Protein AF-Q87UR2-F1 (afdb_monomer)

Nearest PDB structures (foldseek):
  6ye4-assembly1_C  TM=2.919E-01  e=2.263E+00  Serratia marcescens
  5sv0-assembly2_J  TM=3.700E-01  e=4.037E+00  Escherichia coli DH1
  6ch2-assembly2_E  TM=2.443E-01  e=2.147E+00  Salmonella enterica subsp. enterica serovar Typhimurium str. LT2
  9crw-assembly1_H  TM=2.464E-01  e=8.429E+00  Candida albicans
  8odt-assembly1_E  TM=2.162E-01  e=6.480E+00  Escherichia coli K-12

Secondary structure (DSSP, 8-state):
-HHHHHHHHHS-HHHHHHHHHHH---TT--HHHHHHHHHHHHHHHHHHHHTT--HHHHHHHHHHT-SPPPPHHHHHHHHHHHHHTTTT----SHHHHHHHHHHHHHHHHHHHHHHHHHHHHHHHHHHHHHHHHHHHHHHHHHHHHHHHHHHHHHHHHHHHHHTTS--------------------------

pLDDT: mean 80.98, std 19.26, range [33.75, 97.0]

Mean predicted aligned error: 13.39 Å

Sequence (191 aa):
MEELRHHLQQLPDFLQAELAAQVGDWGGSEYIDITDRHIHALNQLITNKRAPLRQDHIDNIPIELDATPWTKSDIEMNARLNSLNLTGIIPIDFFSMTVYAQFHMESIRFLNELKTQLESLHARIKEQHRQHVERLAQEAANRQAQEAAQRQAEEEARASRGGRGGSPTRGRTGCAAGSHRGSVPACTASG

Solvent-accessible surface area (backbone atoms only — not comparable to full-atom values): 11548 Å² total; per-residue (Å²): 110,68,65,62,52,53,56,52,65,71,44,40,68,70,57,43,52,54,47,47,66,62,50,54,87,64,87,91,58,54,74,64,58,52,44,51,44,48,49,53,32,46,55,51,49,44,49,60,51,47,67,81,57,51,68,73,32,56,73,38,28,58,76,79,71,53,76,75,82,72,51,64,66,55,52,44,52,49,51,50,52,58,61,70,55,73,71,84,72,66,64,85,48,72,67,51,40,20,53,52,33,49,56,35,53,51,50,41,49,55,49,50,54,46,42,54,54,47,53,54,51,40,54,53,49,52,51,53,50,52,56,48,53,51,50,53,51,51,53,51,51,51,49,53,51,50,54,51,52,50,53,52,53,50,51,53,52,51,52,60,62,66,69,77,78,82,82,86,82,92,83,90,85,81,90,78,92,81,90,79,89,81,85,88,82,90,85,90,81,89,134

Foldseek 3Di:
DVLLVVLLVQAQPVLSVQLCVQLDDDPPPDPLVSLVSSLVSLVVVLVVLCVVDDVVLVVCCCVQPNPDQDHSVRLNVVVVVVVVVPDPPDPDDSNSSSVSNSSSVNNSVSSVVSSVVSVVVSVVVVVVVVVVVVVVVVVVVVVVVVVVVVVVVVVVVVVVVVPPPDDDDDDDDDDDDDDDDDDDDDDDDDD

Organism: Pseudomonas syringae pv. tomato (strain ATCC BAA-871 / DC3000) (NCBI:txid223283)

Structure (mmCIF, N/CA/C/O backbone):
data_AF-Q87UR2-F1
#
_entry.id   AF-Q87UR2-F1
#
loop_
_atom_site.group_PDB
_atom_site.id
_atom_site.type_symbol
_atom_site.label_atom_id
_atom_site.label_alt_id
_atom_site.label_comp_id
_atom_site.label_asym_id
_atom_site.label_entity_id
_atom_site.label_seq_id
_atom_site.pdbx_PDB_ins_code
_atom_site.Cartn_x
_atom_site.Cartn_y
_atom_site.Cartn_z
_atom_site.occupancy
_atom_site.B_iso_or_equiv
_atom_site.auth_seq_id
_atom_site.auth_comp_id
_atom_site.auth_asym_id
_atom_site.auth_atom_id
_atom_site.pdbx_PDB_model_num
ATOM 1 N N . MET A 1 1 ? -2.787 8.632 13.211 1.00 79.62 1 MET A N 1
ATOM 2 C CA . MET A 1 1 ? -2.624 9.320 11.910 1.00 79.62 1 MET A CA 1
ATOM 3 C C . MET A 1 1 ? -1.180 9.722 11.634 1.00 79.62 1 MET A C 1
ATOM 5 O O . MET A 1 1 ? -0.750 9.575 10.499 1.00 79.62 1 MET A O 1
ATOM 9 N N . GLU A 1 2 ? -0.419 10.207 12.622 1.00 85.50 2 GLU A N 1
ATOM 10 C CA . GLU A 1 2 ? 0.998 10.582 12.433 1.00 85.50 2 GLU A CA 1
ATOM 11 C C . GLU A 1 2 ? 1.884 9.411 11.993 1.00 85.50 2 GLU A C 1
ATOM 13 O O . GLU A 1 2 ? 2.696 9.573 11.095 1.00 85.50 2 GLU A O 1
ATOM 18 N N . GLU A 1 3 ? 1.674 8.217 12.545 1.00 88.81 3 GLU A N 1
ATOM 19 C CA . GLU A 1 3 ? 2.435 7.016 12.175 1.00 88.81 3 GLU A CA 1
ATOM 20 C C . GLU A 1 3 ? 2.174 6.564 10.732 1.00 88.81 3 GLU A C 1
ATOM 22 O O . GLU A 1 3 ? 3.116 6.284 10.001 1.00 88.81 3 GLU A O 1
ATOM 27 N N . LEU A 1 4 ? 0.915 6.600 10.270 1.00 89.19 4 LEU A N 1
ATOM 28 C CA . LEU A 1 4 ? 0.595 6.397 8.852 1.00 89.19 4 LEU A CA 1
ATOM 29 C C . LEU A 1 4 ? 1.352 7.406 7.975 1.00 89.19 4 LEU A C 1
ATOM 31 O O . LEU A 1 4 ? 1.983 7.017 6.998 1.00 89.19 4 LEU A O 1
ATOM 35 N N . ARG A 1 5 ? 1.335 8.696 8.339 1.00 89.00 5 ARG A N 1
ATOM 36 C CA . ARG A 1 5 ? 2.078 9.735 7.605 1.00 89.00 5 ARG A CA 1
ATOM 37 C C . ARG A 1 5 ? 3.584 9.486 7.619 1.00 89.00 5 ARG A C 1
ATOM 39 O O . ARG A 1 5 ? 4.226 9.686 6.595 1.00 89.00 5 ARG A O 1
ATOM 46 N N . HIS A 1 6 ? 4.131 9.039 8.744 1.00 93.12 6 HIS A N 1
ATOM 47 C CA . HIS A 1 6 ? 5.542 8.703 8.868 1.00 93.12 6 HIS A CA 1
ATOM 48 C C . HIS A 1 6 ? 5.934 7.578 7.904 1.00 93.12 6 HIS A C 1
ATOM 50 O O . HIS A 1 6 ? 6.893 7.731 7.155 1.00 93.12 6 HIS A O 1
ATOM 56 N N . HIS A 1 7 ? 5.156 6.493 7.857 1.00 92.50 7 HIS A N 1
ATOM 57 C CA . HIS A 1 7 ? 5.389 5.397 6.915 1.00 92.50 7 HIS A CA 1
ATOM 58 C C . HIS A 1 7 ? 5.262 5.855 5.456 1.00 92.50 7 HIS A C 1
ATOM 60 O O . HIS A 1 7 ? 6.108 5.525 4.629 1.00 92.50 7 HIS A O 1
ATOM 66 N N . LEU A 1 8 ? 4.269 6.693 5.137 1.00 91.44 8 LEU A N 1
ATOM 67 C CA . LEU A 1 8 ? 4.111 7.252 3.790 1.00 91.44 8 LEU A CA 1
ATOM 68 C C . LEU A 1 8 ? 5.310 8.112 3.358 1.00 91.44 8 LEU A C 1
ATOM 70 O O . LEU A 1 8 ? 5.718 8.037 2.204 1.00 91.44 8 LEU A O 1
ATOM 74 N N . GLN A 1 9 ? 5.923 8.870 4.270 1.00 92.38 9 GLN A N 1
ATOM 75 C CA . GLN A 1 9 ? 7.112 9.685 3.976 1.00 92.38 9 GLN A CA 1
ATOM 76 C C . GLN A 1 9 ? 8.365 8.852 3.655 1.00 92.38 9 GLN A C 1
ATOM 78 O O . GLN A 1 9 ? 9.310 9.370 3.049 1.00 92.38 9 GLN A O 1
ATOM 83 N N . GLN A 1 10 ? 8.393 7.568 4.033 1.00 91.69 10 GLN A N 1
ATOM 84 C CA . GLN A 1 10 ? 9.496 6.666 3.688 1.00 91.69 10 GLN A CA 1
ATOM 85 C C . GLN A 1 10 ? 9.489 6.280 2.205 1.00 91.69 10 GLN A C 1
ATOM 87 O O . GLN A 1 10 ? 10.542 5.949 1.661 1.00 91.69 10 GLN A O 1
ATOM 92 N N . LEU A 1 11 ? 8.344 6.385 1.521 1.00 94.62 11 LEU A N 1
ATOM 93 C CA . LEU A 1 11 ? 8.280 6.141 0.084 1.00 94.62 11 LEU A CA 1
ATOM 94 C C . LEU A 1 11 ? 8.989 7.246 -0.720 1.00 94.62 11 LEU A C 1
ATOM 96 O O . LEU A 1 11 ? 8.974 8.413 -0.319 1.00 94.62 11 LEU A O 1
ATOM 100 N N . PRO A 1 12 ? 9.551 6.907 -1.891 1.00 95.12 12 PRO A N 1
ATOM 101 C CA . PRO A 1 12 ? 9.866 7.861 -2.953 1.00 95.12 12 PRO A CA 1
ATOM 102 C C . PRO A 1 12 ? 8.680 8.766 -3.307 1.00 95.12 12 PRO A C 1
ATOM 104 O O . PRO A 1 12 ? 7.547 8.287 -3.397 1.00 95.12 12 PRO A O 1
ATOM 107 N N . ASP A 1 13 ? 8.934 10.048 -3.574 1.00 94.31 13 ASP A N 1
ATOM 108 C CA . ASP A 1 13 ? 7.871 11.042 -3.819 1.00 94.31 13 ASP A CA 1
ATOM 109 C C . ASP A 1 13 ? 6.931 10.662 -4.978 1.00 94.31 13 ASP A C 1
ATOM 111 O O . ASP A 1 13 ? 5.718 10.857 -4.900 1.00 94.31 13 ASP A O 1
ATOM 115 N N . PHE A 1 14 ? 7.463 10.058 -6.047 1.00 93.81 14 PHE A N 1
ATOM 116 C CA . PHE A 1 14 ? 6.641 9.624 -7.180 1.00 93.81 14 PHE A CA 1
ATOM 117 C C . PHE A 1 14 ? 5.688 8.476 -6.804 1.00 93.81 14 PHE A C 1
ATOM 119 O O . PHE A 1 14 ? 4.540 8.470 -7.241 1.00 93.81 14 PHE A O 1
ATOM 126 N N . LEU A 1 15 ? 6.122 7.540 -5.948 1.00 95.25 15 LEU A N 1
ATOM 127 C CA . LEU A 1 15 ? 5.265 6.460 -5.448 1.00 95.25 15 LEU A CA 1
ATOM 128 C C . LEU A 1 15 ? 4.234 6.986 -4.455 1.00 95.25 15 LEU A C 1
ATOM 130 O O . LEU A 1 15 ? 3.108 6.496 -4.446 1.00 95.25 15 LEU A O 1
ATOM 134 N N . GLN A 1 16 ? 4.584 7.998 -3.655 1.00 94.62 16 GLN A N 1
ATOM 135 C CA . GLN A 1 16 ? 3.603 8.689 -2.818 1.00 94.62 16 GLN A CA 1
ATOM 136 C C . GLN A 1 16 ? 2.503 9.325 -3.675 1.00 94.62 16 GLN A C 1
ATOM 138 O O . GLN A 1 16 ? 1.326 9.188 -3.351 1.00 94.62 16 GLN A O 1
ATOM 143 N N . ALA A 1 17 ? 2.869 9.977 -4.783 1.00 93.44 17 ALA A N 1
ATOM 144 C CA . ALA A 1 17 ? 1.909 10.585 -5.700 1.00 93.44 17 ALA A CA 1
ATOM 145 C C . ALA A 1 17 ? 1.011 9.541 -6.388 1.00 93.44 17 ALA A C 1
ATOM 147 O O . ALA A 1 17 ? -0.207 9.717 -6.430 1.00 93.44 17 ALA A O 1
ATOM 148 N N . GLU A 1 18 ? 1.584 8.436 -6.876 1.00 94.19 18 GLU A N 1
ATOM 149 C CA . GLU A 1 18 ? 0.817 7.328 -7.467 1.00 94.19 18 GLU A CA 1
ATOM 150 C C . GLU A 1 18 ? -0.135 6.685 -6.450 1.00 94.19 18 GLU A C 1
ATOM 152 O O . GLU A 1 18 ? -1.308 6.457 -6.749 1.00 94.19 18 GLU A O 1
ATOM 157 N N . LEU A 1 19 ? 0.341 6.445 -5.225 1.00 94.62 19 LEU A N 1
ATOM 158 C CA . LEU A 1 19 ? -0.477 5.892 -4.152 1.00 94.62 19 LEU A CA 1
ATOM 159 C C . LEU A 1 19 ? -1.611 6.847 -3.766 1.00 94.62 19 LEU A C 1
ATOM 161 O O . LEU A 1 19 ? -2.753 6.412 -3.637 1.00 94.62 19 LEU A O 1
ATOM 165 N N . ALA A 1 20 ? -1.327 8.143 -3.623 1.00 92.50 20 ALA A N 1
ATOM 166 C CA . ALA A 1 20 ? -2.340 9.150 -3.314 1.00 92.50 20 ALA A CA 1
ATOM 167 C C . ALA A 1 20 ? -3.418 9.228 -4.406 1.00 92.50 20 ALA A C 1
ATOM 169 O O . ALA A 1 20 ? -4.606 9.303 -4.090 1.00 92.50 20 ALA A O 1
ATOM 170 N N . ALA A 1 21 ? -3.024 9.140 -5.681 1.00 92.75 21 ALA A N 1
ATOM 171 C CA . ALA A 1 21 ? -3.960 9.091 -6.802 1.00 92.75 21 ALA A CA 1
ATOM 172 C C . ALA A 1 21 ? -4.867 7.848 -6.751 1.00 92.75 21 ALA A C 1
ATOM 174 O O . ALA A 1 21 ? -6.038 7.927 -7.121 1.00 92.75 21 ALA A O 1
ATOM 175 N N . GLN A 1 22 ? -4.347 6.718 -6.267 1.00 92.12 22 GLN A N 1
ATOM 176 C CA . GLN A 1 22 ? -5.090 5.462 -6.182 1.00 92.12 22 GLN A CA 1
ATOM 177 C C . GLN A 1 22 ? -5.994 5.366 -4.943 1.00 92.12 22 GLN A C 1
ATOM 179 O O . GLN A 1 22 ? -7.076 4.785 -5.015 1.00 92.12 22 GLN A O 1
ATOM 184 N N . VAL A 1 23 ? -5.579 5.942 -3.813 1.00 92.06 23 VAL A N 1
ATOM 185 C CA . VAL A 1 23 ? -6.389 6.009 -2.584 1.00 92.06 23 VAL A CA 1
ATOM 186 C C . VAL A 1 23 ? -7.544 7.007 -2.733 1.00 92.06 23 VAL A C 1
ATOM 188 O O . VAL A 1 23 ? -8.645 6.747 -2.238 1.00 92.06 23 VAL A O 1
ATOM 191 N N . GLY A 1 24 ? -7.309 8.125 -3.427 1.00 88.19 24 GLY A N 1
ATOM 192 C CA . GLY A 1 24 ? -8.275 9.212 -3.577 1.00 88.19 24 GLY A CA 1
ATOM 193 C C . GLY A 1 24 ? -8.475 10.014 -2.288 1.00 88.19 24 GLY A C 1
ATOM 194 O O . GLY A 1 24 ? -7.628 10.002 -1.396 1.00 88.19 24 GLY A O 1
ATOM 195 N N . ASP A 1 25 ? -9.600 10.730 -2.188 1.00 86.25 25 ASP A N 1
ATOM 196 C CA . ASP A 1 25 ? -9.953 11.476 -0.976 1.00 86.25 25 ASP A CA 1
ATOM 197 C C . ASP A 1 25 ? -10.460 10.542 0.136 1.00 86.25 25 ASP A C 1
ATOM 199 O O . ASP A 1 25 ? -11.242 9.613 -0.092 1.00 86.25 25 ASP A O 1
ATOM 203 N N . TRP A 1 26 ? -9.992 10.804 1.350 1.00 82.00 26 TRP A N 1
ATOM 204 C CA . TRP A 1 26 ? -10.219 10.031 2.572 1.00 82.00 26 TRP A CA 1
ATOM 205 C C . TRP A 1 26 ? -10.625 10.932 3.748 1.00 82.00 26 TRP A C 1
ATOM 207 O O . TRP A 1 26 ? -10.656 10.487 4.900 1.00 82.00 26 TRP A O 1
ATOM 217 N N . GLY A 1 27 ? -10.963 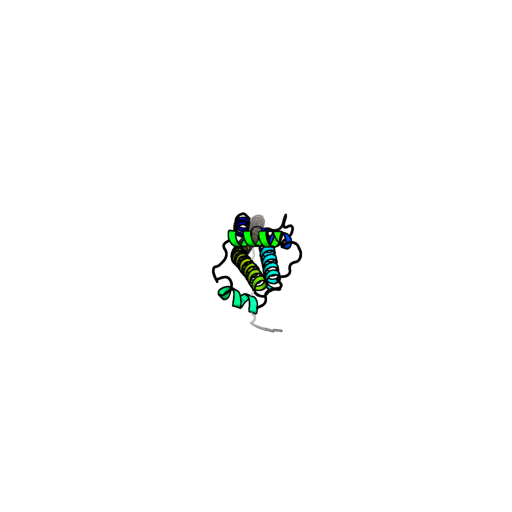12.198 3.471 1.00 77.50 27 GLY A N 1
ATOM 218 C CA . GLY A 1 27 ? -11.518 13.120 4.454 1.00 77.50 27 GLY A CA 1
ATOM 219 C C . GLY A 1 27 ? -12.762 12.546 5.138 1.00 77.50 27 GLY A C 1
ATOM 220 O O . GLY A 1 27 ? -13.706 12.111 4.486 1.00 7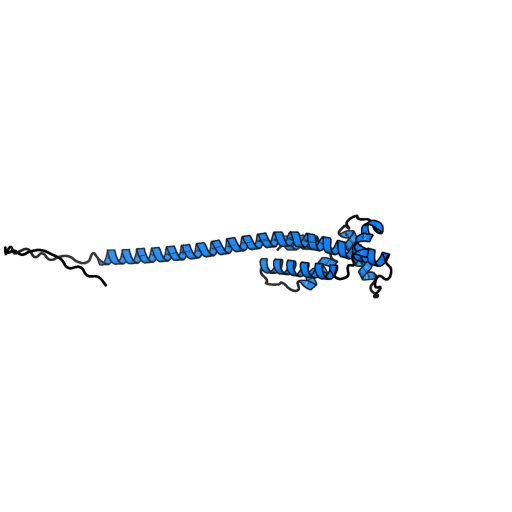7.50 27 GLY A O 1
ATOM 221 N N . GLY A 1 28 ? -12.754 12.530 6.473 1.00 79.56 28 GLY A N 1
ATOM 222 C CA . GLY A 1 28 ? -13.888 12.076 7.287 1.00 79.56 28 GLY A CA 1
ATOM 223 C C . GLY A 1 28 ? -14.021 10.560 7.470 1.00 79.56 28 GLY A C 1
ATOM 224 O O . GLY A 1 28 ? -14.954 10.132 8.141 1.00 79.56 28 GLY A O 1
ATOM 225 N N . SER A 1 29 ? -13.110 9.751 6.920 1.00 87.69 29 SER A N 1
ATOM 226 C CA . SER A 1 29 ? -13.090 8.298 7.158 1.00 87.69 29 SER A CA 1
ATOM 227 C C . SER A 1 29 ? -12.460 7.947 8.510 1.00 87.69 29 SER A C 1
ATOM 229 O O . SER A 1 29 ? -11.607 8.681 9.022 1.00 87.69 29 SER A O 1
ATOM 231 N N . GLU A 1 30 ? -12.846 6.809 9.090 1.00 88.56 30 GLU A N 1
ATOM 232 C CA . GLU A 1 30 ? -12.206 6.306 10.305 1.00 88.56 30 GLU A CA 1
ATOM 233 C C . GLU A 1 30 ? -10.791 5.793 10.022 1.00 88.56 30 GLU A C 1
ATOM 235 O O . GLU A 1 30 ? -10.462 5.351 8.923 1.00 88.56 30 GLU A O 1
ATOM 240 N N . TYR A 1 31 ? -9.922 5.814 11.036 1.00 87.62 31 TYR A N 1
ATOM 241 C CA . TYR A 1 31 ? -8.516 5.440 10.855 1.00 87.62 31 TYR A CA 1
ATOM 242 C C . TYR A 1 31 ? -8.327 3.986 10.385 1.00 87.62 31 TYR A C 1
ATOM 244 O O . TYR A 1 31 ? -7.380 3.681 9.654 1.00 87.62 31 TYR A O 1
ATOM 252 N N . ILE A 1 32 ? -9.239 3.093 10.774 1.00 89.44 32 ILE A N 1
ATOM 253 C CA . ILE A 1 32 ? -9.232 1.696 10.337 1.00 89.44 32 ILE A CA 1
ATOM 254 C C . ILE A 1 32 ? -9.546 1.571 8.839 1.00 89.44 32 ILE A C 1
ATOM 256 O O . ILE A 1 32 ? -8.790 0.919 8.123 1.00 89.44 32 ILE A O 1
ATOM 260 N N . ASP A 1 33 ? -10.563 2.283 8.352 1.00 90.94 33 ASP A N 1
ATOM 261 C CA . ASP A 1 33 ? -10.966 2.279 6.940 1.00 90.94 33 ASP A CA 1
ATOM 262 C C . ASP A 1 33 ? -9.903 2.930 6.060 1.00 90.94 33 ASP A C 1
ATOM 264 O O . ASP A 1 33 ? -9.581 2.458 4.971 1.00 90.94 33 ASP A O 1
ATOM 268 N N . ILE A 1 34 ? -9.299 4.005 6.564 1.00 91.44 34 ILE A N 1
ATOM 269 C CA . ILE A 1 34 ? -8.190 4.687 5.906 1.00 91.44 34 ILE A CA 1
ATOM 270 C C . ILE A 1 34 ? -7.036 3.716 5.663 1.00 91.44 34 ILE A C 1
ATOM 272 O O . ILE A 1 34 ? -6.510 3.653 4.551 1.00 91.44 34 ILE A O 1
ATOM 276 N N . THR A 1 35 ? -6.609 2.992 6.700 1.00 91.88 35 THR A N 1
ATOM 277 C CA . THR A 1 35 ? -5.463 2.079 6.595 1.00 91.88 35 THR A CA 1
ATOM 278 C C . THR A 1 35 ? -5.767 0.890 5.687 1.00 91.88 35 THR A C 1
ATOM 280 O O . THR A 1 35 ? -4.920 0.544 4.865 1.00 91.88 35 THR A O 1
ATOM 283 N N . ASP A 1 36 ? -6.984 0.343 5.741 1.00 92.88 36 ASP A N 1
ATOM 284 C CA . ASP A 1 36 ? -7.437 -0.713 4.826 1.00 92.88 36 ASP A CA 1
ATOM 285 C C . ASP A 1 36 ? -7.407 -0.253 3.359 1.00 92.88 36 ASP A C 1
ATOM 287 O O . ASP A 1 36 ? -6.841 -0.917 2.485 1.00 92.88 36 ASP A O 1
ATOM 291 N N . ARG A 1 37 ? -7.902 0.960 3.088 1.00 93.56 37 ARG A N 1
ATOM 292 C CA . ARG A 1 37 ? -7.904 1.543 1.741 1.00 93.56 37 ARG A CA 1
ATOM 293 C C . ARG A 1 37 ? -6.495 1.735 1.183 1.00 93.56 37 ARG A C 1
ATOM 295 O O . ARG A 1 37 ? -6.266 1.460 0.005 1.00 93.56 37 ARG A O 1
ATOM 302 N N . HIS A 1 38 ? -5.547 2.166 2.018 1.00 94.31 38 HIS A N 1
ATOM 303 C CA . HIS A 1 38 ? -4.139 2.276 1.621 1.00 94.31 38 HIS A CA 1
ATOM 304 C C . HIS A 1 38 ? -3.530 0.903 1.310 1.00 94.31 38 HIS A C 1
ATOM 306 O O . HIS A 1 38 ? -2.834 0.770 0.305 1.00 94.31 38 HIS A O 1
ATOM 312 N N . ILE A 1 39 ? -3.822 -0.130 2.107 1.00 95.19 39 ILE A N 1
ATOM 313 C CA . ILE A 1 39 ? -3.361 -1.504 1.840 1.00 95.19 39 ILE A CA 1
ATOM 314 C C . ILE A 1 39 ? -3.926 -2.011 0.507 1.00 95.19 39 ILE A C 1
ATOM 316 O O . ILE A 1 39 ? -3.193 -2.570 -0.313 1.00 95.19 39 ILE A O 1
ATOM 320 N N . HIS A 1 40 ? -5.213 -1.782 0.245 1.00 95.50 40 HIS A N 1
ATOM 321 C CA . HIS A 1 40 ? -5.835 -2.160 -1.021 1.00 95.50 40 HIS A CA 1
ATOM 322 C C . HIS A 1 40 ? -5.205 -1.426 -2.216 1.00 95.50 40 HIS A C 1
ATOM 324 O O . HIS A 1 40 ? -4.852 -2.058 -3.215 1.00 95.50 40 HIS A O 1
ATOM 330 N N . ALA A 1 41 ? -4.999 -0.110 -2.103 1.00 95.94 41 ALA A N 1
ATOM 331 C CA . ALA A 1 41 ? -4.341 0.690 -3.134 1.00 95.94 41 ALA A CA 1
ATOM 332 C C . ALA A 1 41 ? -2.903 0.215 -3.406 1.00 95.94 41 ALA A C 1
ATOM 334 O O . ALA A 1 41 ? -2.513 0.085 -4.566 1.00 95.94 41 ALA A O 1
ATOM 335 N N . LEU A 1 42 ? -2.143 -0.135 -2.362 1.00 96.69 42 LEU A N 1
ATOM 336 C CA . LEU A 1 42 ? -0.802 -0.710 -2.500 1.00 96.69 42 LEU A CA 1
ATOM 337 C C . LEU A 1 42 ? -0.815 -2.030 -3.269 1.00 96.69 42 LEU A C 1
ATOM 339 O O . LEU A 1 42 ? -0.007 -2.212 -4.177 1.00 96.69 42 LEU A O 1
ATOM 343 N N . ASN A 1 43 ? -1.742 -2.937 -2.954 1.00 96.50 43 ASN A N 1
ATOM 344 C CA . ASN A 1 43 ? -1.864 -4.212 -3.667 1.00 96.50 43 ASN A CA 1
ATOM 345 C C . ASN A 1 43 ? -2.146 -4.010 -5.163 1.00 96.50 43 ASN A C 1
ATOM 347 O O . ASN A 1 43 ? -1.549 -4.685 -6.009 1.00 96.50 43 ASN A O 1
ATOM 351 N N . GLN A 1 44 ? -3.024 -3.064 -5.499 1.00 95.69 44 GLN A N 1
ATOM 352 C CA . GLN A 1 44 ? -3.297 -2.725 -6.893 1.00 95.69 44 GLN A CA 1
ATOM 353 C C . GLN A 1 44 ? -2.075 -2.106 -7.576 1.00 95.69 44 GLN A C 1
ATOM 355 O O . GLN A 1 44 ? -1.729 -2.514 -8.683 1.00 95.69 44 GLN A O 1
ATOM 360 N N . LEU A 1 45 ? -1.385 -1.174 -6.915 1.00 95.75 45 LEU A N 1
ATOM 361 C CA . LEU A 1 45 ? -0.209 -0.521 -7.481 1.00 95.75 45 LEU A CA 1
ATOM 362 C C . LEU A 1 45 ? 0.930 -1.519 -7.729 1.00 95.75 45 LEU A C 1
ATOM 364 O O . LEU A 1 45 ? 1.508 -1.526 -8.812 1.00 95.75 45 LEU A O 1
ATOM 368 N N . ILE A 1 46 ? 1.191 -2.427 -6.784 1.00 96.38 46 ILE A N 1
ATOM 369 C CA . ILE A 1 46 ? 2.153 -3.530 -6.951 1.00 96.38 46 ILE A CA 1
ATOM 370 C C . ILE A 1 46 ? 1.775 -4.394 -8.158 1.00 96.38 46 ILE A C 1
ATOM 372 O O . ILE A 1 46 ? 2.636 -4.729 -8.971 1.00 96.38 46 ILE A O 1
ATOM 376 N N . THR A 1 47 ? 0.491 -4.729 -8.304 1.00 96.00 47 THR A N 1
ATOM 377 C CA . THR A 1 47 ? -0.001 -5.515 -9.445 1.00 96.00 47 THR A CA 1
ATOM 378 C C . THR A 1 47 ? 0.231 -4.779 -10.765 1.00 96.00 47 THR A C 1
ATOM 380 O O . THR A 1 47 ? 0.752 -5.366 -11.712 1.00 96.00 47 THR A O 1
ATOM 383 N N . ASN A 1 48 ? -0.065 -3.479 -10.811 1.00 94.00 48 ASN A N 1
ATOM 384 C CA . ASN A 1 48 ? 0.135 -2.638 -11.990 1.00 94.00 48 ASN A CA 1
ATOM 385 C C . ASN A 1 48 ? 1.619 -2.511 -12.370 1.00 94.00 48 ASN A C 1
ATOM 387 O O . ASN A 1 48 ? 1.956 -2.612 -13.547 1.00 94.00 48 ASN A O 1
ATOM 391 N N . LYS A 1 49 ? 2.514 -2.340 -11.388 1.00 93.25 49 LYS A N 1
ATOM 392 C CA . LYS A 1 49 ? 3.972 -2.300 -11.608 1.00 93.25 49 LYS A CA 1
ATOM 393 C C . LYS A 1 49 ? 4.531 -3.650 -12.050 1.00 93.25 49 LYS A C 1
ATOM 395 O O . LYS A 1 49 ? 5.501 -3.702 -12.797 1.00 93.25 49 LYS A O 1
ATOM 400 N N . ARG A 1 50 ? 3.914 -4.753 -11.619 1.00 93.31 50 ARG A N 1
ATOM 401 C CA . ARG A 1 50 ? 4.328 -6.108 -12.001 1.00 93.31 50 ARG A CA 1
ATOM 402 C C . ARG A 1 50 ? 3.830 -6.521 -13.384 1.00 93.31 50 ARG A C 1
ATOM 404 O O . ARG A 1 50 ? 4.493 -7.317 -14.035 1.00 93.31 50 ARG A O 1
ATOM 411 N N . ALA A 1 51 ? 2.701 -5.985 -13.844 1.00 92.44 51 ALA A N 1
ATOM 412 C CA . ALA A 1 51 ? 2.087 -6.345 -15.122 1.00 92.44 51 ALA A CA 1
ATOM 413 C C . ALA A 1 51 ? 3.018 -6.250 -16.355 1.00 92.44 51 ALA A C 1
ATOM 415 O O . ALA A 1 51 ? 2.976 -7.169 -17.173 1.00 92.44 51 ALA A O 1
ATOM 416 N N . PRO A 1 52 ? 3.866 -5.211 -16.522 1.00 87.62 52 PRO A N 1
ATOM 417 C CA . PRO A 1 52 ? 4.777 -5.127 -17.665 1.00 87.62 52 PRO A CA 1
ATOM 418 C C . PRO A 1 52 ? 6.081 -5.925 -17.491 1.00 87.62 52 PRO A C 1
ATOM 420 O O . PRO A 1 52 ? 6.886 -5.972 -18.421 1.00 87.62 52 PRO A O 1
ATOM 423 N N . LEU A 1 53 ? 6.334 -6.519 -16.319 1.00 90.75 53 LEU A N 1
ATOM 424 C CA . LEU A 1 53 ? 7.584 -7.225 -16.055 1.00 90.75 53 LEU A CA 1
ATOM 425 C C . LEU A 1 53 ? 7.624 -8.574 -16.770 1.00 90.75 53 LEU A C 1
ATOM 427 O O . LEU A 1 53 ? 6.706 -9.388 -16.661 1.00 90.75 53 LEU A O 1
ATOM 431 N N . ARG A 1 54 ? 8.740 -8.841 -17.449 1.00 91.62 54 ARG A N 1
ATOM 432 C CA . ARG A 1 54 ? 9.032 -10.139 -18.060 1.00 91.62 54 ARG A CA 1
ATOM 433 C C . ARG A 1 54 ? 10.204 -10.791 -17.331 1.00 91.62 54 ARG A C 1
ATOM 435 O O . ARG A 1 54 ? 11.149 -10.109 -16.935 1.00 91.62 54 ARG A O 1
ATOM 442 N N . GLN A 1 55 ? 10.112 -12.105 -17.132 1.00 91.81 55 GLN A N 1
ATOM 443 C CA . GLN A 1 55 ? 11.061 -12.859 -16.307 1.00 91.81 55 GLN A CA 1
ATOM 444 C C . GLN A 1 55 ? 12.488 -12.826 -16.872 1.00 91.81 55 GLN A C 1
ATOM 446 O O . GLN A 1 55 ? 13.436 -12.703 -16.109 1.00 91.81 55 GLN A O 1
ATOM 451 N N . ASP A 1 56 ? 12.629 -12.844 -18.200 1.00 92.00 56 ASP A N 1
ATOM 452 C CA . ASP A 1 56 ? 13.917 -12.738 -18.890 1.00 92.00 56 ASP A CA 1
ATOM 453 C C . ASP A 1 56 ? 14.682 -11.469 -18.499 1.00 92.00 56 ASP A C 1
ATOM 455 O O . ASP A 1 56 ? 15.879 -11.533 -18.235 1.00 92.00 56 ASP A O 1
ATOM 459 N N . HIS A 1 57 ? 14.003 -10.329 -18.392 1.00 91.38 57 HIS A N 1
ATOM 460 C CA . HIS A 1 57 ? 14.639 -9.087 -17.951 1.00 91.38 57 HIS A CA 1
ATOM 461 C C . HIS A 1 57 ? 14.980 -9.106 -16.459 1.00 91.38 57 HIS A C 1
ATOM 463 O O . HIS A 1 57 ? 16.052 -8.644 -16.088 1.00 91.38 57 HIS A O 1
ATOM 469 N N . ILE A 1 58 ? 14.118 -9.677 -15.610 1.00 91.00 58 ILE A N 1
ATOM 470 C CA . ILE A 1 58 ? 14.380 -9.795 -14.164 1.00 91.00 58 ILE A CA 1
ATOM 471 C C . ILE A 1 58 ? 15.643 -10.628 -13.910 1.00 91.00 58 ILE A C 1
ATOM 473 O O . ILE A 1 58 ? 16.511 -10.207 -13.146 1.00 91.00 58 ILE A O 1
ATOM 477 N N . ASP A 1 59 ? 15.766 -11.777 -14.575 1.00 92.25 59 ASP A N 1
ATOM 478 C CA . ASP A 1 59 ? 16.888 -12.703 -14.390 1.00 92.25 59 ASP A CA 1
ATOM 479 C C . ASP A 1 59 ? 18.228 -12.100 -14.852 1.00 92.25 59 ASP A C 1
ATOM 481 O O . ASP A 1 59 ? 19.289 -12.505 -14.377 1.00 92.25 59 ASP A O 1
ATOM 485 N N . ASN A 1 60 ? 18.186 -11.109 -15.750 1.00 92.00 60 ASN A N 1
ATOM 486 C CA . ASN A 1 60 ? 19.371 -10.444 -16.291 1.00 92.00 60 ASN A CA 1
ATOM 487 C C . ASN A 1 60 ? 19.793 -9.182 -15.524 1.00 92.00 60 ASN A C 1
ATOM 489 O O . ASN A 1 60 ? 20.910 -8.718 -15.734 1.00 92.00 60 ASN A O 1
ATOM 493 N N . ILE A 1 61 ? 18.979 -8.656 -14.600 1.00 90.88 61 ILE A N 1
ATOM 494 C CA . ILE A 1 61 ? 19.369 -7.528 -13.729 1.00 90.88 61 ILE A CA 1
ATOM 495 C C . ILE A 1 61 ? 20.746 -7.749 -13.070 1.00 90.88 61 ILE A C 1
ATOM 497 O O . ILE A 1 61 ? 21.614 -6.894 -13.244 1.00 90.88 61 ILE A O 1
ATOM 501 N N . PRO A 1 62 ? 21.011 -8.876 -12.371 1.00 89.38 62 PRO A N 1
ATOM 502 C CA . PRO A 1 62 ? 22.302 -9.074 -11.709 1.00 89.38 62 PRO A CA 1
ATOM 503 C C . PRO A 1 62 ? 23.477 -9.232 -12.686 1.00 89.38 62 PRO A C 1
ATOM 505 O O . PRO A 1 62 ? 24.624 -9.103 -12.269 1.00 89.38 62 PRO A O 1
ATOM 508 N N . ILE A 1 63 ? 23.208 -9.531 -13.960 1.00 88.88 63 ILE A N 1
ATOM 509 C CA . ILE A 1 63 ? 24.225 -9.723 -15.001 1.00 88.88 63 ILE A CA 1
ATOM 510 C C . ILE A 1 63 ? 24.585 -8.378 -15.646 1.00 88.88 63 ILE A C 1
ATOM 512 O O . ILE A 1 63 ? 25.761 -8.088 -15.841 1.00 88.88 63 ILE A O 1
ATOM 516 N N . GLU A 1 64 ? 23.577 -7.560 -15.956 1.00 87.06 64 GLU A N 1
ATOM 517 C CA . GLU A 1 64 ? 23.722 -6.342 -16.763 1.00 87.06 64 GLU A CA 1
ATOM 518 C C . GLU A 1 64 ? 23.886 -5.060 -15.929 1.00 87.06 64 GLU A C 1
ATOM 520 O O . GLU A 1 64 ? 24.500 -4.104 -16.400 1.00 87.06 64 GLU A O 1
ATOM 525 N N . LEU A 1 65 ? 23.328 -5.002 -14.710 1.00 84.06 65 LEU A N 1
ATOM 526 C CA . LEU A 1 65 ? 23.153 -3.746 -13.955 1.00 84.06 65 LEU A CA 1
ATOM 527 C C . LEU A 1 65 ? 23.645 -3.778 -12.503 1.00 84.06 65 LEU A C 1
ATOM 529 O O . LEU A 1 65 ? 23.611 -2.737 -11.852 1.00 84.06 65 LEU A O 1
ATOM 533 N N . ASP A 1 66 ? 24.120 -4.931 -12.024 1.00 80.00 66 ASP A N 1
ATOM 534 C CA . ASP A 1 66 ? 24.411 -5.238 -10.614 1.00 80.00 66 ASP A CA 1
ATOM 535 C C . ASP A 1 66 ? 23.156 -5.473 -9.739 1.00 80.00 66 ASP A C 1
ATOM 537 O O . ASP A 1 66 ? 22.062 -4.961 -9.982 1.00 80.00 66 ASP A O 1
ATOM 541 N N . ALA A 1 67 ? 23.315 -6.307 -8.709 1.00 80.31 67 ALA A N 1
ATOM 542 C CA . ALA A 1 67 ? 22.256 -6.752 -7.801 1.00 80.31 67 ALA A CA 1
ATOM 543 C C . ALA A 1 67 ? 22.059 -5.829 -6.582 1.00 80.31 67 ALA A C 1
ATOM 545 O O . ALA A 1 67 ? 21.290 -6.160 -5.676 1.00 80.31 67 ALA A O 1
ATOM 546 N N . THR A 1 68 ? 22.768 -4.700 -6.521 1.00 88.88 68 THR A N 1
ATOM 547 C CA . THR A 1 68 ? 22.698 -3.771 -5.390 1.00 88.88 68 THR A CA 1
ATOM 548 C C . THR A 1 68 ? 21.317 -3.095 -5.318 1.00 88.88 68 THR A C 1
ATOM 550 O O . THR A 1 68 ? 20.911 -2.441 -6.283 1.00 88.88 68 THR A O 1
ATOM 553 N N . PRO A 1 69 ? 20.589 -3.199 -4.184 1.00 88.94 69 PRO A N 1
ATOM 554 C CA . PRO A 1 69 ? 19.299 -2.534 -4.012 1.00 88.94 69 PRO A CA 1
ATOM 555 C C . PRO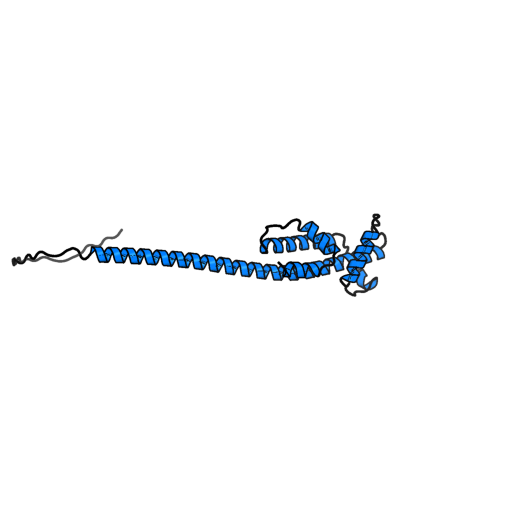 A 1 69 ? 19.422 -1.012 -4.099 1.00 88.94 69 PRO A C 1
ATOM 557 O O . PRO A 1 69 ? 20.344 -0.419 -3.534 1.00 88.94 69 PRO A O 1
ATOM 560 N N . TRP A 1 70 ? 18.456 -0.368 -4.749 1.00 92.31 70 TRP A N 1
ATOM 561 C CA . TRP A 1 70 ? 18.472 1.081 -4.929 1.00 92.31 70 TRP A CA 1
ATOM 562 C C . TRP A 1 70 ? 18.043 1.811 -3.660 1.00 92.31 70 TRP A C 1
ATOM 564 O O . TRP A 1 70 ? 17.060 1.456 -3.001 1.00 92.31 70 TRP A O 1
ATOM 574 N N . THR A 1 71 ? 18.743 2.892 -3.326 1.00 94.62 71 THR A N 1
ATOM 575 C CA . THR A 1 71 ? 18.296 3.793 -2.264 1.00 94.62 71 THR A CA 1
ATOM 576 C C . THR A 1 71 ? 17.089 4.616 -2.724 1.00 94.62 71 THR A C 1
ATOM 578 O O . THR A 1 71 ? 16.774 4.697 -3.914 1.00 94.62 71 THR A O 1
ATOM 581 N N . LYS A 1 72 ? 16.413 5.288 -1.778 1.00 93.69 72 LYS A N 1
ATOM 582 C CA . LYS A 1 72 ? 15.316 6.219 -2.097 1.00 93.69 72 LYS A CA 1
ATOM 583 C C . LYS A 1 72 ? 15.765 7.297 -3.098 1.00 93.69 72 LYS A C 1
ATOM 585 O O . LYS A 1 72 ? 15.019 7.627 -4.012 1.00 93.69 72 LYS A O 1
ATOM 590 N N . SER A 1 73 ? 16.995 7.798 -2.965 1.00 93.69 73 SER A N 1
ATOM 591 C CA . SER A 1 73 ? 17.544 8.807 -3.878 1.00 93.69 73 SER A CA 1
ATOM 592 C C . SER A 1 73 ? 17.774 8.252 -5.287 1.00 93.69 73 SER A C 1
ATOM 594 O O . SER A 1 73 ? 17.491 8.941 -6.266 1.00 93.69 73 SER A O 1
ATOM 596 N N . ASP A 1 74 ? 18.263 7.015 -5.405 1.00 92.62 74 ASP A N 1
ATOM 597 C CA . ASP A 1 74 ? 18.566 6.396 -6.704 1.00 92.62 74 ASP A CA 1
ATOM 598 C C . ASP A 1 74 ? 17.292 6.178 -7.524 1.00 92.62 74 ASP A C 1
ATOM 600 O O . ASP A 1 74 ? 17.236 6.502 -8.715 1.00 92.62 74 ASP A O 1
ATOM 604 N N . ILE A 1 75 ? 16.234 5.678 -6.878 1.00 93.50 75 ILE A N 1
ATOM 605 C CA . ILE A 1 75 ? 14.953 5.447 -7.546 1.00 93.50 75 ILE A CA 1
ATOM 606 C C . ILE A 1 75 ? 14.226 6.759 -7.870 1.00 93.50 75 ILE A C 1
ATOM 608 O O . ILE A 1 75 ? 13.603 6.859 -8.925 1.00 93.50 75 ILE A O 1
ATOM 612 N N . GLU A 1 76 ? 14.337 7.792 -7.028 1.00 93.62 76 GLU A N 1
ATOM 613 C CA . GLU A 1 76 ? 13.792 9.122 -7.332 1.00 93.62 76 GLU A CA 1
ATOM 614 C C . GLU A 1 76 ? 14.494 9.769 -8.523 1.00 93.62 76 GLU A C 1
ATOM 616 O O . GLU A 1 76 ? 13.835 10.338 -9.396 1.00 93.62 76 GLU A O 1
ATOM 621 N N . MET A 1 77 ? 15.821 9.655 -8.590 1.00 90.50 77 MET A N 1
ATOM 622 C CA . MET A 1 77 ? 16.588 10.130 -9.736 1.00 90.50 77 MET A CA 1
ATOM 623 C C . MET A 1 77 ? 16.154 9.405 -11.015 1.00 90.50 77 MET A C 1
ATOM 625 O O . MET A 1 77 ? 15.860 10.055 -12.017 1.00 90.50 77 MET A O 1
ATOM 629 N N . ASN A 1 78 ? 16.016 8.077 -10.970 1.00 88.69 78 ASN A N 1
ATOM 630 C CA . ASN A 1 78 ? 15.526 7.293 -12.107 1.00 88.69 78 ASN A CA 1
ATOM 631 C C . ASN A 1 78 ? 14.086 7.653 -12.502 1.00 88.69 78 ASN A C 1
ATOM 633 O O . ASN A 1 78 ? 13.795 7.789 -13.688 1.00 88.69 78 ASN A O 1
ATOM 637 N 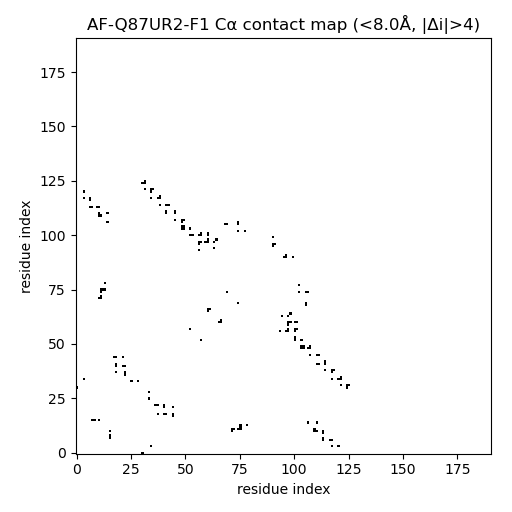N . ALA A 1 79 ? 13.188 7.874 -11.539 1.00 89.75 79 ALA A N 1
ATOM 638 C CA . ALA A 1 79 ? 11.825 8.321 -11.820 1.00 89.75 79 ALA A CA 1
ATOM 639 C C . ALA A 1 79 ? 11.814 9.682 -12.532 1.00 89.75 79 ALA A C 1
ATOM 641 O O . ALA A 1 79 ? 11.075 9.869 -13.501 1.00 89.75 79 ALA A O 1
ATOM 642 N N . ARG A 1 80 ? 12.678 10.616 -12.108 1.00 87.19 80 ARG A N 1
ATOM 643 C CA . ARG A 1 80 ? 12.853 11.909 -12.782 1.00 87.19 80 ARG A CA 1
ATOM 644 C C . ARG A 1 80 ? 13.369 11.722 -14.204 1.00 87.19 80 ARG A C 1
ATOM 646 O O . ARG A 1 80 ? 12.776 12.284 -15.117 1.00 87.19 80 ARG A O 1
ATOM 653 N N . LEU A 1 81 ? 14.396 10.901 -14.416 1.00 83.44 81 LEU A N 1
ATOM 654 C CA . LEU A 1 81 ? 14.917 10.607 -15.757 1.00 83.44 81 LEU A CA 1
ATOM 655 C C . LEU A 1 81 ? 13.848 9.981 -16.665 1.00 83.44 81 LEU A C 1
ATOM 657 O O . LEU A 1 81 ? 13.661 10.433 -17.791 1.00 83.44 81 LEU A O 1
ATOM 661 N N . ASN A 1 82 ? 13.073 9.025 -16.151 1.00 78.69 82 ASN A N 1
ATOM 662 C CA . ASN A 1 82 ? 11.957 8.418 -16.878 1.00 78.69 82 ASN A CA 1
ATOM 663 C C . ASN A 1 82 ? 10.856 9.435 -17.210 1.00 78.69 82 ASN A C 1
ATOM 665 O O . ASN A 1 82 ? 10.291 9.390 -18.301 1.00 78.69 82 ASN A O 1
ATOM 669 N N . SER A 1 83 ? 10.580 10.382 -16.309 1.00 77.62 83 SER A N 1
ATOM 670 C CA . SER A 1 83 ? 9.639 11.476 -16.575 1.00 77.62 83 SER A CA 1
ATOM 671 C C . SER A 1 83 ? 10.182 12.495 -17.583 1.00 77.62 83 SER A C 1
ATOM 673 O O . SER A 1 83 ? 9.419 13.060 -18.353 1.00 77.62 83 SER A O 1
ATOM 675 N N . LEU A 1 84 ? 11.497 12.718 -17.635 1.00 69.19 84 LEU A N 1
ATOM 676 C CA . LEU A 1 84 ? 12.127 13.606 -18.619 1.00 69.19 84 LEU A CA 1
ATOM 677 C C . LEU A 1 84 ? 12.198 12.954 -20.007 1.00 69.19 84 LEU A C 1
ATOM 679 O O . LEU A 1 84 ? 12.089 13.646 -21.015 1.00 69.19 84 LEU A O 1
ATOM 683 N N . ASN A 1 85 ? 12.269 11.622 -20.060 1.00 59.03 85 ASN A N 1
ATOM 684 C CA . ASN A 1 85 ? 12.173 10.821 -21.281 1.00 59.03 85 ASN A CA 1
ATOM 685 C C . ASN A 1 85 ? 10.730 10.714 -21.833 1.00 59.03 85 ASN A C 1
ATOM 687 O O . ASN A 1 85 ? 10.446 9.836 -22.651 1.00 59.03 85 ASN A O 1
ATOM 691 N N . LEU A 1 86 ? 9.816 11.612 -21.427 1.00 50.16 86 LEU A N 1
ATOM 692 C CA . LEU A 1 86 ? 8.444 11.756 -21.934 1.00 50.16 86 LEU A CA 1
ATOM 693 C C . LEU A 1 86 ? 8.412 12.119 -23.435 1.00 50.16 86 LEU A C 1
ATOM 695 O O . LEU A 1 86 ? 8.103 13.242 -23.816 1.00 50.16 86 LEU A O 1
ATOM 699 N N . THR A 1 87 ? 8.678 11.135 -24.294 1.00 47.19 87 THR A N 1
ATOM 700 C CA . THR A 1 87 ? 8.186 11.029 -25.681 1.00 47.19 87 THR A CA 1
ATOM 701 C C . THR A 1 87 ? 8.068 9.556 -26.098 1.00 47.19 87 THR A C 1
ATOM 703 O O . THR A 1 87 ? 8.620 9.134 -27.103 1.00 47.19 87 THR A O 1
ATOM 706 N N . GLY A 1 88 ? 7.349 8.732 -25.325 1.00 50.25 88 GLY A N 1
ATOM 707 C CA . GLY A 1 88 ? 6.881 7.425 -25.816 1.00 50.25 88 GLY A CA 1
ATOM 708 C C . GLY A 1 88 ? 7.969 6.443 -26.269 1.00 50.25 88 GLY A C 1
ATOM 709 O O . GLY A 1 88 ? 7.673 5.546 -27.058 1.00 50.25 88 GLY A O 1
ATOM 710 N N . ILE A 1 89 ? 9.208 6.595 -25.789 1.00 56.72 89 ILE A N 1
ATOM 711 C CA . ILE A 1 89 ? 10.273 5.627 -26.044 1.00 56.72 89 ILE A CA 1
ATOM 712 C C . ILE A 1 89 ? 9.977 4.412 -25.169 1.00 56.72 89 ILE A C 1
ATOM 714 O O . ILE A 1 89 ? 10.370 4.331 -24.007 1.00 56.72 89 ILE A O 1
ATOM 718 N N . ILE A 1 90 ? 9.207 3.486 -25.735 1.00 61.00 90 ILE A N 1
ATOM 719 C CA . ILE A 1 90 ? 9.123 2.117 -25.239 1.00 61.00 90 ILE A CA 1
ATOM 720 C C . ILE A 1 90 ? 10.562 1.590 -25.254 1.00 61.00 90 ILE A C 1
ATOM 722 O O . ILE A 1 90 ? 11.231 1.777 -26.274 1.00 61.00 90 ILE A O 1
ATOM 726 N N . PRO A 1 91 ? 11.068 0.983 -24.169 1.00 66.12 91 PRO A N 1
ATOM 727 C CA . PRO A 1 91 ? 12.401 0.407 -24.206 1.00 66.12 91 PRO A CA 1
ATOM 728 C C . PRO A 1 91 ? 12.441 -0.631 -25.341 1.00 66.12 91 PRO A C 1
ATOM 730 O O . PRO A 1 91 ? 11.633 -1.558 -25.383 1.00 66.12 91 PRO A O 1
ATOM 733 N N . ILE A 1 92 ? 13.286 -0.387 -26.345 1.00 73.88 92 ILE A N 1
ATOM 734 C CA . ILE A 1 92 ? 13.288 -1.137 -27.613 1.00 73.88 92 ILE A CA 1
ATOM 735 C C . ILE A 1 92 ? 14.326 -2.253 -27.622 1.00 73.88 92 ILE A C 1
ATOM 737 O O . ILE A 1 92 ? 14.146 -3.261 -28.303 1.00 73.88 92 ILE A O 1
ATOM 741 N N . ASP A 1 93 ? 15.417 -2.073 -26.884 1.00 85.12 93 ASP A N 1
ATOM 742 C CA . ASP A 1 93 ? 16.501 -3.037 -26.784 1.00 85.12 93 ASP A CA 1
ATOM 743 C C . ASP A 1 93 ? 16.469 -3.768 -25.439 1.00 85.12 93 ASP A C 1
ATOM 745 O O . ASP A 1 93 ? 15.899 -3.297 -24.450 1.00 85.12 93 ASP A O 1
ATOM 749 N N . PHE A 1 94 ? 17.095 -4.943 -25.409 1.00 86.25 94 PHE A N 1
ATOM 750 C CA . PHE A 1 94 ? 17.087 -5.815 -24.240 1.00 86.25 94 PHE A CA 1
ATOM 751 C C . PHE A 1 94 ? 17.646 -5.129 -22.986 1.00 86.25 94 PHE A C 1
ATOM 753 O O . PHE A 1 94 ? 17.071 -5.285 -21.912 1.00 86.25 94 PHE A O 1
ATOM 760 N N . PHE A 1 95 ? 18.712 -4.333 -23.120 1.00 87.12 95 PHE A N 1
ATOM 761 C CA . PHE A 1 95 ? 19.330 -3.632 -21.996 1.00 87.12 95 PHE A CA 1
ATOM 762 C C . PHE A 1 95 ? 18.379 -2.580 -21.411 1.00 87.12 95 PHE A C 1
ATOM 764 O O . PHE A 1 95 ? 18.137 -2.565 -20.204 1.00 87.12 95 PHE A O 1
ATOM 771 N N . SER A 1 96 ? 17.753 -1.758 -22.258 1.00 86.44 96 SER A N 1
ATOM 772 C CA . SER A 1 96 ? 16.770 -0.757 -21.824 1.00 86.44 96 SER A CA 1
ATOM 773 C C . SER A 1 96 ? 15.552 -1.384 -21.128 1.00 86.44 96 SER A C 1
ATOM 775 O O . SER A 1 96 ? 15.068 -0.854 -20.125 1.00 86.44 96 SER A O 1
ATOM 777 N N . MET A 1 97 ? 15.097 -2.552 -21.594 1.00 87.62 97 MET A N 1
ATOM 778 C CA . MET A 1 97 ? 14.036 -3.324 -20.940 1.00 87.62 97 MET A CA 1
ATOM 779 C C . MET A 1 97 ? 14.481 -3.898 -19.586 1.00 87.62 97 MET A C 1
ATOM 781 O O . MET A 1 97 ? 13.678 -3.939 -18.654 1.00 87.62 97 MET A O 1
ATOM 785 N N . THR A 1 98 ? 15.749 -4.291 -19.441 1.00 90.19 98 THR A N 1
ATOM 786 C CA . THR A 1 98 ? 16.331 -4.739 -18.163 1.00 90.19 98 THR A CA 1
ATOM 787 C C . THR A 1 98 ? 16.440 -3.590 -17.154 1.00 90.19 98 THR A C 1
ATOM 789 O O . THR A 1 98 ? 16.051 -3.762 -15.999 1.00 90.19 98 THR A O 1
ATOM 792 N N . VAL A 1 99 ? 16.840 -2.387 -17.585 1.00 88.88 99 VAL A N 1
ATOM 793 C CA . VAL A 1 99 ? 16.830 -1.175 -16.733 1.00 88.88 99 VAL A CA 1
ATOM 794 C C . VAL A 1 99 ? 15.407 -0.833 -16.294 1.00 88.88 99 VAL A C 1
ATOM 796 O O . VAL A 1 99 ? 15.150 -0.563 -15.118 1.00 88.88 99 VAL A O 1
ATOM 799 N N . TYR A 1 100 ? 14.455 -0.895 -17.228 1.00 88.75 100 TYR A N 1
ATOM 800 C CA . TYR A 1 100 ? 13.042 -0.685 -16.933 1.00 88.75 100 TYR A CA 1
ATOM 801 C C . TYR A 1 100 ? 12.519 -1.712 -15.918 1.00 88.75 100 TYR A C 1
ATOM 803 O O . TYR A 1 100 ? 11.813 -1.349 -14.974 1.00 88.75 100 TYR A O 1
ATOM 811 N N . ALA A 1 101 ? 12.907 -2.982 -16.059 1.00 91.44 101 ALA A N 1
ATOM 812 C CA . ALA A 1 101 ? 12.550 -4.032 -15.116 1.00 91.44 101 ALA A CA 1
ATOM 813 C C . ALA A 1 101 ? 13.124 -3.775 -13.713 1.00 91.44 101 ALA A C 1
ATOM 815 O O . ALA A 1 101 ? 12.384 -3.910 -12.737 1.00 91.44 101 ALA A O 1
ATOM 816 N N . GLN A 1 102 ? 14.385 -3.341 -13.595 1.00 92.75 102 GLN A N 1
ATOM 817 C CA . GLN A 1 102 ? 14.986 -2.987 -12.303 1.00 92.75 102 GLN A CA 1
ATOM 818 C C . GLN A 1 102 ? 14.232 -1.840 -11.621 1.00 92.75 102 GLN A C 1
ATOM 820 O O . GLN A 1 102 ? 13.883 -1.954 -10.447 1.00 92.75 102 GLN A O 1
ATOM 825 N N . PHE A 1 103 ? 13.882 -0.783 -12.361 1.00 92.50 103 PHE A N 1
ATOM 826 C CA . PHE A 1 103 ? 13.096 0.332 -11.822 1.00 92.50 103 PHE A CA 1
ATOM 827 C C . PHE A 1 103 ? 11.747 -0.125 -11.235 1.00 92.50 103 PHE A C 1
ATOM 829 O O . PHE A 1 103 ? 11.356 0.301 -10.142 1.00 92.50 103 PHE A O 1
ATOM 836 N N . HIS A 1 104 ? 11.032 -1.012 -11.934 1.00 93.50 104 HIS A N 1
ATOM 837 C CA . HIS A 1 104 ? 9.763 -1.565 -11.446 1.00 93.50 104 HIS A CA 1
ATOM 838 C C . HIS A 1 104 ? 9.951 -2.519 -10.269 1.00 93.50 104 HIS A C 1
ATOM 840 O O . HIS A 1 104 ? 9.174 -2.453 -9.318 1.00 93.50 104 HIS A O 1
ATOM 846 N N . MET A 1 105 ? 10.982 -3.364 -10.287 1.00 94.69 105 MET A N 1
ATOM 847 C CA . MET A 1 105 ? 11.304 -4.261 -9.173 1.00 94.69 105 MET A CA 1
ATOM 848 C C . MET A 1 105 ? 11.639 -3.481 -7.896 1.00 94.69 105 MET A C 1
ATOM 850 O O . MET A 1 105 ? 11.103 -3.795 -6.832 1.00 94.69 105 MET A O 1
ATOM 854 N N . GLU A 1 106 ? 12.432 -2.415 -8.000 1.00 95.19 106 GLU A N 1
ATOM 855 C CA . GLU A 1 106 ? 12.742 -1.539 -6.867 1.00 95.19 106 GLU A CA 1
ATOM 856 C C . GLU A 1 106 ? 11.508 -0.761 -6.398 1.00 95.19 106 GLU A C 1
ATOM 858 O O . GLU A 1 106 ? 11.260 -0.662 -5.195 1.00 95.19 106 GLU A O 1
ATOM 863 N N . SER A 1 107 ? 10.661 -0.296 -7.323 1.00 95.19 107 SER A N 1
ATOM 864 C CA . SER A 1 107 ? 9.373 0.315 -6.968 1.00 95.19 107 SER A CA 1
ATOM 865 C C . SER A 1 107 ? 8.507 -0.655 -6.160 1.00 95.19 107 SER A C 1
ATOM 867 O O . SER A 1 107 ? 7.998 -0.306 -5.096 1.00 95.19 107 SER A O 1
ATOM 869 N N . ILE A 1 108 ? 8.381 -1.902 -6.625 1.00 96.44 108 ILE A N 1
ATOM 870 C CA . ILE A 1 108 ? 7.643 -2.968 -5.937 1.00 96.44 108 ILE A CA 1
ATOM 871 C C . ILE A 1 108 ? 8.254 -3.260 -4.561 1.00 96.44 108 ILE A C 1
ATOM 873 O O . ILE A 1 108 ? 7.506 -3.498 -3.613 1.00 96.44 108 ILE A O 1
ATOM 877 N N . ARG A 1 109 ? 9.584 -3.222 -4.415 1.00 96.25 109 ARG A N 1
ATOM 878 C CA . ARG A 1 109 ? 10.259 -3.417 -3.123 1.00 96.25 109 ARG A CA 1
ATOM 879 C C . ARG A 1 109 ? 9.840 -2.353 -2.105 1.00 96.25 109 ARG A C 1
ATOM 881 O O . ARG A 1 109 ? 9.385 -2.723 -1.024 1.00 96.25 109 ARG A O 1
ATOM 888 N N . PHE A 1 110 ? 9.910 -1.069 -2.464 1.00 96.50 110 PHE A N 1
ATOM 889 C CA . PHE A 1 110 ? 9.456 0.032 -1.599 1.00 96.50 110 PHE A CA 1
ATOM 890 C C . PHE A 1 110 ? 7.967 -0.088 -1.234 1.00 96.50 110 PHE A C 1
ATOM 892 O O . PHE A 1 110 ? 7.587 0.106 -0.079 1.00 96.50 110 PHE A O 1
ATOM 899 N N . LEU A 1 111 ? 7.115 -0.458 -2.197 1.00 96.94 111 LEU A N 1
ATOM 900 C CA . LEU A 1 111 ? 5.682 -0.649 -1.952 1.00 96.94 111 LEU A CA 1
ATOM 901 C C . LEU A 1 111 ? 5.395 -1.837 -1.019 1.00 96.94 111 LEU A C 1
ATOM 903 O O . LEU A 1 111 ? 4.515 -1.736 -0.167 1.00 96.94 111 LEU A O 1
ATOM 907 N N . ASN A 1 112 ? 6.132 -2.945 -1.144 1.00 97.00 112 ASN A N 1
ATOM 908 C CA . ASN A 1 112 ? 5.993 -4.108 -0.259 1.00 97.00 112 ASN A CA 1
ATOM 909 C C . ASN A 1 112 ? 6.464 -3.817 1.172 1.00 97.00 112 ASN A C 1
ATOM 911 O O . ASN A 1 112 ? 5.852 -4.298 2.130 1.00 97.00 112 ASN A O 1
ATOM 915 N N . GLU A 1 113 ? 7.527 -3.028 1.326 1.00 95.94 113 GLU A N 1
ATOM 916 C CA . GLU 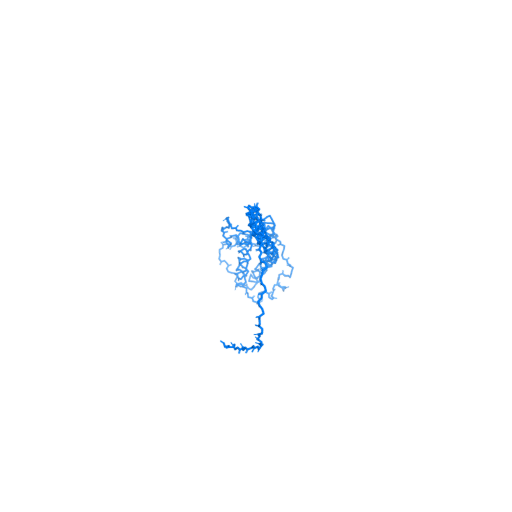A 1 113 ? 8.002 -2.591 2.639 1.00 95.94 113 GLU A CA 1
ATOM 917 C C . GLU A 1 113 ? 6.935 -1.749 3.347 1.00 95.94 113 GLU A C 1
ATOM 919 O O . GLU A 1 113 ? 6.530 -2.082 4.464 1.00 95.94 113 GLU A O 1
ATOM 924 N N . LEU A 1 114 ? 6.380 -0.745 2.656 1.00 95.69 114 LEU A N 1
ATOM 925 C CA . LEU A 1 114 ? 5.270 0.041 3.192 1.00 95.69 114 LEU A CA 1
ATOM 926 C C . LEU A 1 114 ? 4.050 -0.836 3.493 1.00 95.69 114 LEU A C 1
ATOM 928 O O . LEU A 1 114 ? 3.449 -0.705 4.557 1.00 95.69 114 LEU A O 1
ATOM 932 N N . LYS A 1 115 ? 3.680 -1.744 2.583 1.00 95.94 115 LYS A N 1
ATOM 933 C CA . LYS A 1 115 ? 2.542 -2.651 2.776 1.00 95.94 115 LYS A CA 1
ATOM 934 C C . LYS A 1 115 ? 2.679 -3.439 4.077 1.00 95.94 115 LYS A C 1
ATOM 936 O O . LYS A 1 115 ? 1.741 -3.455 4.865 1.00 95.94 115 LYS A O 1
ATOM 941 N N . THR A 1 116 ? 3.850 -4.017 4.333 1.00 95.56 116 THR A N 1
ATOM 942 C CA . THR A 1 116 ? 4.113 -4.795 5.555 1.00 95.56 116 THR A CA 1
ATOM 943 C C . THR A 1 116 ? 3.957 -3.931 6.811 1.00 95.56 116 THR A C 1
ATOM 945 O O . THR A 1 116 ? 3.345 -4.348 7.797 1.00 95.56 116 THR A O 1
ATOM 948 N N . GLN A 1 117 ? 4.468 -2.696 6.773 1.00 94.56 117 GLN A N 1
ATOM 949 C CA . GLN A 1 117 ? 4.323 -1.738 7.872 1.00 94.56 117 GLN A CA 1
ATOM 950 C C . GLN A 1 117 ? 2.847 -1.363 8.102 1.00 94.56 117 GLN A C 1
ATOM 952 O O . GLN A 1 117 ? 2.384 -1.343 9.245 1.00 94.56 117 GLN A O 1
ATOM 957 N N . LEU A 1 118 ? 2.084 -1.124 7.029 1.00 94.69 118 LEU A N 1
ATOM 958 C CA . LEU A 1 118 ? 0.665 -0.779 7.122 1.00 94.69 118 LEU A CA 1
ATOM 959 C C . LEU A 1 118 ? -0.211 -1.952 7.558 1.00 94.69 118 LEU A C 1
ATOM 961 O O . LEU A 1 118 ? -1.140 -1.731 8.326 1.00 94.69 118 LEU A O 1
ATOM 965 N N . GLU A 1 119 ? 0.083 -3.182 7.140 1.00 94.81 119 GLU A N 1
ATOM 966 C CA . GLU A 1 119 ? -0.626 -4.383 7.601 1.00 94.81 119 GLU A CA 1
ATOM 967 C C . GLU A 1 119 ? -0.457 -4.578 9.114 1.00 94.81 119 GLU A C 1
ATOM 969 O O . GLU A 1 119 ? -1.434 -4.829 9.823 1.00 94.81 119 GLU A O 1
ATOM 974 N N . SER A 1 120 ? 0.760 -4.374 9.630 1.00 94.62 120 SER A N 1
ATOM 975 C CA . SER A 1 120 ? 1.035 -4.396 11.072 1.00 94.62 120 SER A CA 1
ATOM 976 C C . SER A 1 120 ? 0.282 -3.286 11.819 1.00 94.62 120 SER A C 1
ATOM 978 O O . SER A 1 120 ? -0.390 -3.537 12.826 1.00 94.62 120 SER A O 1
ATOM 980 N N . LEU A 1 121 ? 0.323 -2.058 11.290 1.00 93.88 121 LEU A N 1
ATOM 981 C CA . LEU A 1 121 ? -0.406 -0.918 11.844 1.00 93.88 121 LEU A CA 1
ATOM 982 C C . LEU A 1 121 ? -1.922 -1.173 11.864 1.00 93.88 121 LEU A C 1
ATOM 984 O O . LEU A 1 121 ? -2.569 -0.954 12.890 1.00 93.88 121 LEU A O 1
ATOM 988 N N . HIS A 1 122 ? -2.477 -1.669 10.759 1.00 93.81 122 HIS A N 1
ATOM 989 C CA . HIS A 1 122 ? -3.895 -1.976 10.613 1.00 93.81 122 HIS A CA 1
ATOM 990 C C . HIS A 1 122 ? -4.337 -3.065 11.597 1.00 93.81 122 HIS A C 1
ATOM 992 O O . HIS A 1 122 ? -5.346 -2.897 12.282 1.00 93.81 122 HIS A O 1
ATOM 998 N N . ALA A 1 123 ? -3.552 -4.137 11.750 1.00 93.69 123 ALA A N 1
ATOM 999 C CA . ALA A 1 123 ? -3.830 -5.189 12.725 1.00 93.69 123 ALA A CA 1
ATOM 1000 C C . ALA A 1 123 ? -3.904 -4.638 14.158 1.00 93.69 123 ALA A C 1
ATOM 1002 O O . ALA A 1 123 ? -4.837 -4.955 14.900 1.00 93.69 123 ALA A O 1
ATOM 1003 N N . ARG A 1 124 ? -2.971 -3.753 14.536 1.00 94.00 124 ARG A N 1
ATOM 1004 C CA . ARG A 1 124 ? -2.978 -3.119 15.862 1.00 94.00 124 ARG A CA 1
ATOM 1005 C C . ARG A 1 124 ? -4.187 -2.201 16.059 1.00 94.00 124 ARG A C 1
ATOM 1007 O O . ARG A 1 124 ? -4.802 -2.246 17.122 1.00 94.00 124 ARG A O 1
ATOM 1014 N N . ILE A 1 125 ? -4.549 -1.398 15.057 1.00 92.19 125 ILE A N 1
ATOM 1015 C CA . ILE A 1 125 ? -5.731 -0.517 15.116 1.00 92.19 125 ILE A CA 1
ATOM 1016 C C . ILE A 1 125 ? -7.011 -1.346 15.259 1.00 92.19 125 ILE A C 1
ATOM 1018 O O . ILE A 1 125 ? -7.860 -1.036 16.093 1.00 92.19 125 ILE A O 1
ATOM 1022 N N . LYS A 1 126 ? -7.137 -2.422 14.480 1.00 93.12 126 LYS A N 1
ATOM 1023 C CA . LYS A 1 126 ? -8.290 -3.324 14.520 1.00 93.12 126 LYS A CA 1
ATOM 1024 C C . LYS A 1 126 ? -8.465 -3.963 15.894 1.00 93.12 126 LYS A C 1
ATOM 1026 O O . LYS A 1 126 ? -9.578 -4.010 16.413 1.00 93.12 126 LYS A O 1
ATOM 1031 N N . GLU A 1 127 ? -7.370 -4.399 16.506 1.00 93.06 127 GLU A N 1
ATOM 1032 C CA . GLU A 1 127 ? -7.401 -4.972 17.850 1.00 93.06 127 GLU A CA 1
ATOM 1033 C C . GLU A 1 127 ? -7.770 -3.928 18.916 1.00 93.06 127 GLU A C 1
ATOM 1035 O O . GLU A 1 127 ? -8.610 -4.189 19.778 1.00 93.06 127 GLU A O 1
ATOM 1040 N N . GLN A 1 128 ? -7.226 -2.712 18.825 1.00 90.62 128 GLN A N 1
ATOM 1041 C CA . GLN A 1 128 ? -7.613 -1.609 19.711 1.00 90.62 128 GLN A CA 1
ATOM 1042 C C . GLN A 1 128 ? -9.103 -1.266 19.587 1.00 90.62 128 GLN A C 1
ATOM 1044 O O . GLN A 1 128 ? -9.772 -1.039 20.598 1.00 90.62 128 GLN A O 1
ATOM 1049 N N . HIS A 1 129 ? -9.633 -1.259 18.362 1.00 90.56 129 HIS A N 1
ATOM 1050 C CA . HIS A 1 129 ? -11.052 -1.032 18.110 1.00 90.56 129 HIS A CA 1
ATOM 1051 C C . HIS A 1 129 ? -11.911 -2.140 18.733 1.00 90.56 129 HIS A C 1
ATOM 1053 O O . HIS A 1 129 ? -12.854 -1.838 19.464 1.00 90.56 129 HIS A O 1
ATOM 1059 N N . ARG A 1 130 ? -11.538 -3.415 18.549 1.00 91.44 130 ARG A N 1
ATOM 1060 C CA . ARG A 1 130 ? -12.223 -4.562 19.173 1.00 91.44 130 ARG A CA 1
ATOM 1061 C C . ARG A 1 130 ? -12.295 -4.419 20.697 1.00 91.44 130 ARG A C 1
ATOM 1063 O O . ARG A 1 130 ? -13.379 -4.494 21.269 1.00 91.44 130 ARG A O 1
ATOM 1070 N N . GLN A 1 131 ? -11.167 -4.126 21.344 1.00 92.88 131 GLN A N 1
ATOM 1071 C CA . GLN A 1 131 ? -11.097 -3.927 22.798 1.00 92.88 131 GLN A CA 1
ATOM 1072 C C . GLN A 1 131 ? -11.925 -2.730 23.279 1.00 92.88 131 GLN A C 1
ATOM 1074 O O . GLN A 1 131 ? -12.427 -2.715 24.406 1.00 92.88 131 GLN A O 1
ATOM 1079 N N . HIS A 1 132 ? -12.040 -1.681 22.465 1.00 89.88 132 HIS A N 1
ATOM 1080 C CA . HIS A 1 132 ? -12.870 -0.532 22.799 1.00 89.88 132 HIS A CA 1
ATOM 1081 C C . HIS A 1 132 ? -14.362 -0.878 22.740 1.00 89.88 132 HIS A C 1
ATOM 1083 O O . HIS A 1 132 ? -15.085 -0.592 23.694 1.00 89.88 132 HIS A O 1
ATOM 1089 N N . VAL A 1 133 ? -14.798 -1.556 21.677 1.00 91.44 133 VAL A N 1
ATOM 1090 C CA . VAL A 1 133 ? -16.186 -2.014 21.518 1.00 91.44 133 VAL A CA 1
ATOM 1091 C C . VAL A 1 133 ? -16.576 -2.993 22.630 1.00 91.44 133 VAL A C 1
ATOM 1093 O O . VAL A 1 133 ? -17.651 -2.858 23.210 1.00 91.44 133 VAL A O 1
ATOM 1096 N N . GLU A 1 134 ? -15.691 -3.922 22.997 1.00 92.94 134 GLU A N 1
ATOM 1097 C CA . GLU A 1 134 ? -15.924 -4.864 24.102 1.00 92.94 134 GLU A CA 1
ATOM 1098 C C . GLU A 1 134 ? -16.095 -4.157 25.449 1.00 92.94 134 GLU A C 1
ATOM 1100 O O . GLU A 1 134 ? -17.015 -4.481 26.201 1.00 92.94 134 GLU A O 1
ATOM 1105 N N . ARG A 1 135 ? -15.269 -3.145 25.741 1.00 92.94 135 ARG A N 1
ATOM 1106 C CA . ARG A 1 135 ? -15.430 -2.334 26.958 1.00 92.94 135 ARG A CA 1
ATOM 1107 C C . ARG A 1 135 ? -16.769 -1.606 26.984 1.00 92.94 135 ARG A C 1
ATOM 1109 O O . ARG A 1 135 ? -17.459 -1.658 27.997 1.00 92.94 135 ARG A O 1
ATOM 1116 N N . LEU A 1 136 ? -17.166 -0.987 25.873 1.00 92.75 136 LEU A N 1
ATOM 1117 C CA . LEU A 1 136 ? -18.452 -0.293 25.778 1.00 92.75 136 LEU A CA 1
ATOM 1118 C C . LEU A 1 136 ? -19.63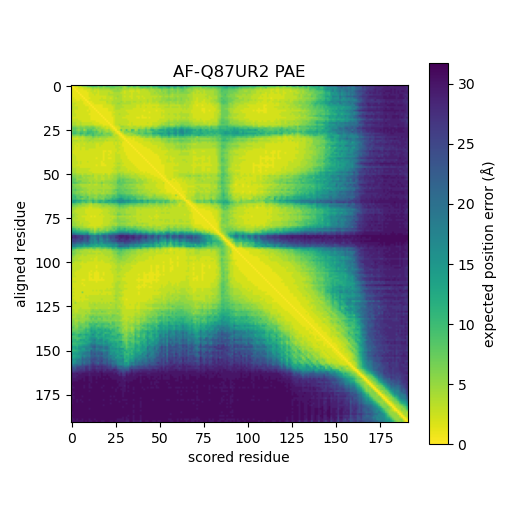7 -1.252 25.962 1.00 92.75 136 LEU A C 1
ATOM 1120 O O . LEU A 1 136 ? -20.594 -0.919 26.664 1.00 92.75 136 LEU A O 1
ATOM 1124 N N . ALA A 1 137 ? -19.563 -2.453 25.382 1.00 92.12 137 ALA A N 1
ATOM 1125 C CA . ALA A 1 137 ? -20.577 -3.487 25.560 1.00 92.12 137 ALA A CA 1
ATOM 1126 C C . ALA A 1 137 ? -20.658 -3.960 27.021 1.00 92.12 137 ALA A C 1
ATOM 1128 O O . ALA A 1 137 ? -21.754 -4.065 27.575 1.00 92.12 137 ALA A O 1
ATOM 1129 N N . GLN A 1 138 ? -19.512 -4.171 27.675 1.00 91.81 138 GLN A N 1
ATOM 1130 C CA . GLN A 1 138 ? -19.460 -4.563 29.083 1.00 91.81 138 GLN A CA 1
ATOM 1131 C C . GLN A 1 138 ? -20.021 -3.473 30.004 1.00 91.81 138 GLN A C 1
ATOM 1133 O O . GLN A 1 138 ? -20.773 -3.765 30.932 1.00 91.81 138 GLN A O 1
ATOM 1138 N N . GLU A 1 139 ? -19.696 -2.207 29.751 1.00 91.69 139 GLU A N 1
ATOM 1139 C CA . GLU A 1 139 ? -20.234 -1.073 30.507 1.00 91.69 139 GLU A CA 1
ATOM 1140 C C . GLU A 1 139 ? -21.744 -0.902 30.300 1.00 91.69 139 GLU A C 1
ATOM 1142 O O . GLU A 1 139 ? -22.464 -0.563 31.242 1.00 91.69 139 GLU A O 1
ATOM 1147 N N . ALA A 1 140 ? -22.248 -1.144 29.088 1.00 92.06 140 ALA A N 1
ATOM 1148 C CA . ALA A 1 140 ? -23.682 -1.147 28.813 1.00 92.06 140 ALA A CA 1
ATOM 1149 C C . ALA A 1 140 ? -24.396 -2.286 29.561 1.00 92.06 140 ALA A C 1
ATOM 1151 O O . ALA 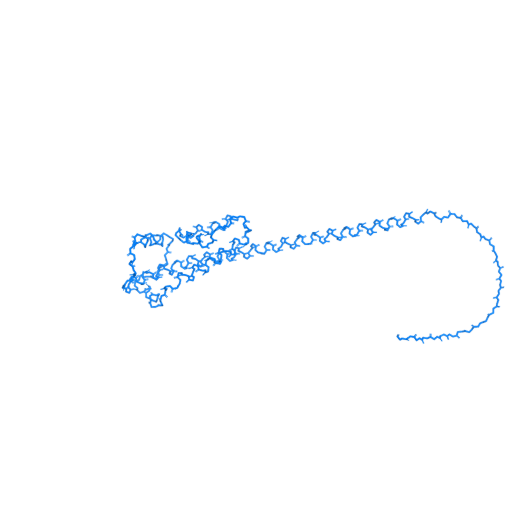A 1 140 ? -25.413 -2.038 30.210 1.00 92.06 140 ALA A O 1
ATOM 1152 N N . ALA A 1 141 ? -23.833 -3.498 29.552 1.00 91.12 141 ALA A N 1
ATOM 1153 C CA . ALA A 1 141 ? -24.371 -4.641 30.289 1.00 91.12 141 ALA A CA 1
ATOM 1154 C C . ALA A 1 141 ? -24.353 -4.409 31.810 1.00 91.12 141 ALA A C 1
ATOM 1156 O O . ALA A 1 141 ? -25.347 -4.661 32.490 1.00 91.12 141 ALA A O 1
ATOM 1157 N N . ASN A 1 142 ? -23.259 -3.858 32.344 1.00 91.12 142 ASN A N 1
ATOM 1158 C CA . ASN A 1 142 ? -23.143 -3.526 33.764 1.00 91.12 142 ASN A CA 1
ATOM 1159 C C . ASN A 1 142 ? -24.171 -2.468 34.188 1.00 91.12 142 ASN A C 1
ATOM 1161 O O . ASN A 1 142 ? -24.784 -2.610 35.245 1.00 91.12 142 ASN A O 1
ATOM 1165 N N . ARG A 1 143 ? -24.400 -1.436 33.363 1.00 90.50 143 ARG A N 1
ATOM 1166 C CA . ARG A 1 143 ? -25.445 -0.431 33.620 1.00 90.50 143 ARG A CA 1
ATOM 1167 C C . ARG A 1 143 ? -26.838 -1.052 33.631 1.00 90.50 143 ARG A C 1
ATOM 1169 O O . ARG A 1 143 ? -27.585 -0.825 34.576 1.00 90.50 143 ARG A O 1
ATOM 1176 N N . GLN A 1 144 ? -27.157 -1.898 32.652 1.00 90.12 144 GLN A N 1
ATOM 1177 C CA . GLN A 1 144 ? -28.444 -2.600 32.612 1.00 90.12 144 GLN A CA 1
ATOM 1178 C C . GLN A 1 144 ? -28.650 -3.508 33.833 1.00 90.12 144 GLN A C 1
ATOM 1180 O O . GLN A 1 144 ? -29.735 -3.523 34.412 1.00 90.12 144 GLN A O 1
ATOM 1185 N N . ALA A 1 145 ? -27.608 -4.225 34.265 1.00 89.69 145 ALA A N 1
ATOM 1186 C CA . ALA A 1 145 ? -27.668 -5.074 35.452 1.00 89.69 145 ALA A CA 1
ATOM 1187 C C . ALA A 1 145 ? -27.864 -4.257 36.742 1.00 89.69 145 ALA A C 1
ATOM 1189 O O . ALA A 1 145 ? -28.663 -4.639 37.597 1.00 89.69 145 ALA A O 1
ATOM 1190 N N . GLN A 1 146 ? -27.178 -3.117 36.875 1.00 89.31 146 GLN A N 1
ATOM 1191 C CA . GLN A 1 146 ? -27.345 -2.211 38.016 1.00 89.31 146 GLN A CA 1
ATOM 1192 C C . GLN A 1 146 ? -28.747 -1.599 38.063 1.00 89.31 146 GLN A C 1
ATOM 1194 O O . GLN A 1 146 ? -29.365 -1.585 39.125 1.00 89.31 146 GLN A O 1
ATOM 1199 N N . GLU A 1 147 ? -29.278 -1.141 36.929 1.00 90.12 147 GLU A N 1
ATOM 1200 C CA . GLU A 1 147 ? -30.640 -0.605 36.851 1.00 90.12 147 GLU A CA 1
ATOM 1201 C C . GLU A 1 147 ? -31.693 -1.671 37.183 1.00 90.12 147 GLU A C 1
ATOM 1203 O O . GLU A 1 147 ? -32.653 -1.388 37.899 1.00 90.12 147 GLU A O 1
ATOM 1208 N N . ALA A 1 148 ? -31.509 -2.911 36.718 1.00 86.69 148 ALA A N 1
ATOM 1209 C CA . ALA A 1 148 ? -32.397 -4.021 37.057 1.00 86.69 148 ALA A CA 1
ATOM 1210 C C . ALA A 1 148 ? -32.358 -4.351 38.559 1.00 86.69 148 ALA A C 1
ATOM 1212 O O . ALA A 1 148 ? -33.411 -4.497 39.181 1.00 86.69 148 ALA A O 1
ATOM 1213 N N . ALA A 1 149 ? -31.164 -4.400 39.157 1.00 86.44 149 ALA A N 1
ATOM 1214 C CA . ALA A 1 149 ? -30.997 -4.640 40.589 1.00 86.44 149 ALA A CA 1
ATOM 1215 C C . ALA A 1 149 ? -31.598 -3.509 41.442 1.00 86.44 149 ALA A C 1
ATOM 1217 O O . ALA A 1 149 ? -32.229 -3.774 42.464 1.00 86.44 149 ALA A O 1
ATOM 1218 N N . GLN A 1 150 ? -31.460 -2.250 41.012 1.00 86.38 150 GLN A N 1
ATOM 1219 C CA . GLN A 1 150 ? -32.089 -1.108 41.683 1.00 86.38 150 GLN A CA 1
ATOM 1220 C C . GLN A 1 150 ? -33.617 -1.185 41.627 1.00 86.38 150 GLN A C 1
ATOM 1222 O O . GLN A 1 150 ? -34.265 -0.992 42.652 1.00 86.38 150 GLN A O 1
ATOM 1227 N N . ARG A 1 151 ? -34.200 -1.533 40.472 1.00 85.31 151 ARG A N 1
ATOM 1228 C CA . ARG A 1 151 ? -35.657 -1.721 40.350 1.00 85.31 151 ARG A CA 1
ATOM 1229 C C . ARG A 1 151 ? -36.168 -2.838 41.259 1.00 85.31 151 ARG A C 1
ATOM 1231 O O . ARG A 1 151 ? -37.161 -2.634 41.948 1.00 85.31 151 ARG A O 1
ATOM 1238 N N . GLN A 1 152 ? -35.466 -3.970 41.322 1.00 85.00 152 GLN A N 1
ATOM 1239 C CA . GLN A 1 152 ? -35.817 -5.071 42.228 1.00 85.00 152 GLN A CA 1
ATOM 1240 C C . GLN A 1 152 ? -35.751 -4.643 43.702 1.00 85.00 152 GLN A C 1
ATOM 1242 O O . GLN A 1 152 ? -36.693 -4.879 44.456 1.00 85.00 152 GLN A O 1
ATOM 1247 N N . ALA A 1 153 ? -34.687 -3.942 44.104 1.00 80.31 153 ALA A N 1
ATOM 1248 C CA . ALA A 1 153 ? -34.549 -3.434 45.468 1.00 80.31 153 ALA A CA 1
ATOM 1249 C C . ALA A 1 153 ? -35.629 -2.392 45.825 1.00 80.31 153 ALA A C 1
ATOM 1251 O O . ALA A 1 153 ? -36.135 -2.377 46.949 1.00 80.31 153 ALA A O 1
ATOM 1252 N N . GLU A 1 154 ? -36.022 -1.529 44.882 1.00 80.69 154 GLU A N 1
ATOM 1253 C CA . GLU A 1 154 ? -37.129 -0.585 45.071 1.00 80.69 154 GLU A CA 1
ATOM 1254 C C . GLU A 1 154 ? -38.486 -1.287 45.199 1.00 80.69 154 GLU A C 1
ATOM 1256 O O . GLU A 1 154 ? -39.305 -0.887 46.032 1.00 80.69 154 GLU A O 1
ATOM 1261 N N . GLU A 1 155 ? -38.737 -2.330 44.408 1.00 80.81 155 GLU A N 1
ATOM 1262 C CA . GLU A 1 155 ? -39.957 -3.138 44.490 1.00 80.81 155 GLU A CA 1
ATOM 1263 C C . GLU A 1 155 ? -40.056 -3.877 45.830 1.00 80.81 155 GLU A C 1
ATOM 1265 O O . GLU A 1 155 ? -41.091 -3.799 46.499 1.00 80.81 155 GLU A O 1
ATOM 1270 N N . GLU A 1 156 ? -38.970 -4.500 46.294 1.00 78.19 156 GLU A N 1
ATOM 1271 C CA . GLU A 1 156 ? -38.906 -5.140 47.614 1.00 78.19 156 GLU A CA 1
ATOM 1272 C C . GLU A 1 156 ? -39.072 -4.126 48.758 1.00 78.19 156 GLU A C 1
ATOM 1274 O O . GLU A 1 156 ? -39.808 -4.367 49.723 1.00 78.19 156 GLU A O 1
ATOM 1279 N N . ALA A 1 157 ? -38.460 -2.942 48.644 1.00 74.12 157 ALA A N 1
ATOM 1280 C CA . ALA A 1 157 ? -38.627 -1.871 49.622 1.00 74.12 157 ALA A CA 1
ATOM 1281 C C . ALA A 1 157 ? -40.081 -1.363 49.676 1.00 74.12 157 ALA A C 1
ATOM 1283 O O . ALA A 1 157 ? -40.611 -1.128 50.769 1.00 74.12 157 ALA A O 1
ATOM 1284 N N . ARG A 1 158 ? -40.758 -1.238 48.525 1.00 71.31 158 ARG A N 1
ATOM 1285 C CA . ARG A 1 158 ? -42.190 -0.893 48.446 1.00 71.31 158 ARG A CA 1
ATOM 1286 C C . ARG A 1 158 ? -43.071 -1.994 49.040 1.00 71.31 158 ARG A C 1
ATOM 1288 O O . ARG A 1 158 ? -43.977 -1.674 49.812 1.00 71.31 158 ARG A O 1
ATOM 1295 N N . ALA A 1 159 ? -42.775 -3.264 48.768 1.00 71.38 159 ALA A N 1
ATOM 1296 C CA . ALA A 1 159 ? -43.489 -4.402 49.348 1.00 71.38 159 ALA A CA 1
ATOM 1297 C C . ALA A 1 159 ? -43.339 -4.459 50.882 1.00 71.38 159 ALA A C 1
ATOM 1299 O O . ALA A 1 159 ? -44.327 -4.636 51.598 1.00 71.38 159 ALA A O 1
ATOM 1300 N N . SER A 1 160 ? -42.134 -4.212 51.412 1.00 65.12 160 SER A N 1
ATOM 1301 C CA . SER A 1 160 ? -41.889 -4.200 52.864 1.00 65.12 160 SER A CA 1
ATOM 1302 C C . SER A 1 160 ? -42.584 -3.035 53.589 1.00 65.12 160 SER A C 1
ATOM 1304 O O . SER A 1 160 ? -43.048 -3.196 54.721 1.00 65.12 160 SER A O 1
ATOM 1306 N N . ARG A 1 161 ? -42.718 -1.870 52.934 1.00 57.41 161 ARG A N 1
ATOM 1307 C CA . ARG A 1 161 ? -43.458 -0.711 53.466 1.00 57.41 161 ARG A CA 1
ATOM 1308 C C . ARG A 1 161 ? -44.975 -0.910 53.436 1.00 57.41 161 ARG A C 1
ATOM 1310 O O . ARG A 1 161 ? -45.646 -0.454 54.358 1.00 57.41 161 ARG A O 1
ATOM 1317 N N . GLY A 1 162 ? -45.511 -1.621 52.442 1.00 56.28 162 GLY A N 1
ATOM 1318 C CA . GLY A 1 162 ? -46.935 -1.979 52.376 1.00 56.28 162 GLY A CA 1
ATOM 1319 C C . GLY A 1 162 ? -47.377 -3.005 53.432 1.00 56.28 162 GLY A C 1
ATOM 1320 O O . GLY A 1 162 ? -48.545 -3.035 53.808 1.00 56.28 162 GLY A O 1
ATOM 1321 N N . GLY A 1 163 ? -46.450 -3.809 53.967 1.00 48.97 163 GLY A N 1
ATOM 1322 C CA . GLY A 1 163 ? -46.742 -4.874 54.938 1.00 48.97 163 GLY A CA 1
ATOM 1323 C C . GLY A 1 163 ? -46.909 -4.442 56.405 1.00 48.97 163 GLY A C 1
ATOM 1324 O O . GLY A 1 163 ? -47.248 -5.276 57.241 1.00 48.97 163 GLY A O 1
ATOM 1325 N N . ARG A 1 164 ? -46.690 -3.166 56.761 1.00 43.28 164 ARG A N 1
ATOM 1326 C CA . ARG A 1 164 ? -46.732 -2.674 58.162 1.00 43.28 164 ARG A CA 1
ATOM 1327 C C . ARG A 1 164 ? -48.001 -1.894 58.545 1.00 43.28 164 ARG A C 1
ATOM 1329 O O . ARG A 1 164 ? -47.975 -1.114 59.492 1.00 43.28 164 ARG A O 1
ATOM 1336 N N . GLY A 1 165 ? -49.114 -2.114 57.843 1.00 40.75 165 GLY A N 1
ATOM 1337 C CA . GLY A 1 165 ? -50.382 -1.399 58.059 1.00 40.75 165 GLY A CA 1
ATOM 1338 C C . GLY A 1 165 ? -51.572 -2.236 58.545 1.00 40.75 165 GLY A C 1
ATOM 1339 O O . GLY A 1 165 ? -52.701 -1.789 58.380 1.00 40.75 165 GLY A O 1
ATOM 1340 N N . GLY A 1 166 ? -51.376 -3.438 59.100 1.00 40.91 166 GLY A N 1
ATOM 1341 C CA . GLY A 1 166 ? -52.497 -4.327 59.441 1.00 40.91 166 GLY A CA 1
ATOM 1342 C C . GLY A 1 166 ? -52.339 -5.085 60.754 1.00 40.91 166 GLY A C 1
ATOM 1343 O O . GLY A 1 166 ? -51.885 -6.224 60.767 1.00 40.91 166 GLY A O 1
ATOM 1344 N N . SER A 1 167 ? -52.750 -4.475 61.862 1.00 45.00 167 SER A N 1
ATOM 1345 C CA . SER A 1 167 ? -53.234 -5.141 63.086 1.00 45.00 167 SER A CA 1
ATOM 1346 C C . SER A 1 167 ? -53.908 -4.080 63.969 1.00 45.00 167 SER A C 1
ATOM 1348 O O . SER A 1 167 ? -53.460 -2.935 63.901 1.00 45.00 167 SER A O 1
ATOM 1350 N N . PRO A 1 168 ? -54.904 -4.386 64.833 1.00 54.53 168 PRO A N 1
ATOM 1351 C CA . PRO A 1 168 ? -55.326 -5.714 65.306 1.00 54.53 168 PRO A CA 1
ATOM 1352 C C . PRO A 1 168 ? -56.863 -5.902 65.408 1.00 54.53 168 PRO A C 1
ATOM 1354 O O . PRO A 1 168 ? -57.618 -4.943 65.510 1.00 54.53 168 PRO A O 1
ATOM 1357 N N . THR A 1 169 ? -57.352 -7.134 65.562 1.00 38.12 169 THR A N 1
ATOM 1358 C CA . THR A 1 169 ? -58.439 -7.379 66.534 1.00 38.12 169 THR A CA 1
ATOM 1359 C C . THR A 1 169 ? -58.412 -8.811 67.049 1.00 38.12 169 THR A C 1
ATOM 1361 O O . THR A 1 169 ? -58.427 -9.789 66.310 1.00 38.12 169 THR A O 1
ATOM 1364 N N . ARG A 1 170 ? -58.335 -8.889 68.379 1.00 44.88 170 ARG A N 1
ATOM 1365 C CA . ARG A 1 170 ? -58.497 -10.076 69.215 1.00 44.88 170 ARG A CA 1
ATOM 1366 C C . ARG A 1 170 ? -59.854 -10.736 68.963 1.00 44.88 170 ARG A C 1
ATOM 1368 O O . ARG A 1 170 ? -60.870 -10.054 68.980 1.00 44.88 170 ARG A O 1
ATOM 1375 N N . GLY A 1 171 ? -59.864 -12.064 68.911 1.00 33.75 171 GLY A N 1
ATOM 1376 C CA . GLY A 1 171 ? -61.074 -12.881 68.980 1.00 33.75 171 GLY A CA 1
ATOM 1377 C C . GLY A 1 171 ? -60.765 -14.251 69.570 1.00 33.75 171 GLY A C 1
ATOM 1378 O O . GLY A 1 171 ? -60.590 -15.225 68.854 1.00 33.75 171 GLY A O 1
ATOM 1379 N N . ARG A 1 172 ? -60.638 -14.306 70.897 1.00 39.72 172 ARG A N 1
ATOM 1380 C CA . ARG A 1 172 ? -60.573 -15.535 71.697 1.00 39.72 172 ARG A CA 1
ATOM 1381 C C . ARG A 1 172 ? -62.004 -16.029 71.916 1.00 39.72 172 ARG A C 1
ATOM 1383 O O . ARG A 1 172 ? -62.792 -15.261 72.453 1.00 39.72 172 ARG A O 1
ATOM 1390 N N . THR A 1 173 ? -62.313 -17.278 71.561 1.00 38.84 173 THR A N 1
ATOM 1391 C CA . THR A 1 173 ? -63.122 -18.266 72.322 1.00 38.84 173 THR A CA 1
ATOM 1392 C C . THR A 1 173 ? -63.498 -19.463 71.441 1.00 38.84 173 THR A C 1
ATOM 1394 O O . THR A 1 173 ? -63.787 -19.294 70.264 1.00 38.84 173 THR A O 1
ATOM 1397 N N . GLY A 1 174 ? -63.547 -20.658 72.043 1.00 33.81 174 GLY A N 1
ATOM 1398 C CA . GLY A 1 174 ? -64.413 -21.742 71.566 1.00 33.81 174 GLY A CA 1
ATOM 1399 C C . GLY A 1 174 ? -63.749 -23.097 71.348 1.00 33.81 174 GLY A C 1
ATOM 1400 O O . GLY A 1 174 ? -63.506 -23.491 70.216 1.00 33.81 174 GLY A O 1
ATOM 1401 N N . CYS A 1 175 ? -63.521 -23.842 72.431 1.00 34.59 175 CYS A N 1
ATOM 1402 C CA . CYS A 1 175 ? -63.392 -25.297 72.384 1.00 34.59 175 CYS A CA 1
ATOM 1403 C C . CYS A 1 175 ? -64.673 -25.931 71.816 1.00 34.59 175 CYS A C 1
ATOM 1405 O O . CYS A 1 175 ? -65.757 -25.595 72.287 1.00 34.59 175 CYS A O 1
ATOM 1407 N N . ALA A 1 176 ? -64.550 -26.923 70.933 1.00 34.81 176 ALA A N 1
ATOM 1408 C CA . ALA A 1 176 ? -65.489 -28.043 70.867 1.00 34.81 176 ALA A CA 1
ATOM 1409 C C . ALA A 1 176 ? -64.822 -29.253 70.202 1.00 34.81 176 ALA A C 1
ATOM 1411 O O . ALA A 1 176 ? -64.347 -29.192 69.071 1.00 34.81 176 ALA A O 1
ATOM 1412 N N . ALA A 1 177 ? -64.771 -30.342 70.963 1.00 39.72 177 ALA A N 1
ATOM 1413 C CA . ALA A 1 177 ? -64.353 -31.665 70.540 1.00 39.72 177 ALA A CA 1
ATOM 1414 C C . ALA A 1 177 ? -65.351 -32.274 69.541 1.00 39.72 177 ALA A C 1
ATOM 1416 O O . ALA A 1 177 ? -66.557 -32.068 69.659 1.00 39.72 177 ALA A O 1
ATOM 1417 N N . GLY A 1 178 ? -64.850 -33.082 68.606 1.00 36.50 178 GLY A N 1
ATOM 1418 C CA . GLY A 1 178 ? -65.669 -33.816 67.643 1.00 36.50 178 GLY A CA 1
ATOM 1419 C C . GLY A 1 178 ? -64.884 -34.943 66.984 1.00 36.50 178 GLY A C 1
ATOM 1420 O O . GLY A 1 178 ? -64.286 -34.774 65.930 1.00 36.50 178 GLY A O 1
ATOM 1421 N N . SER A 1 179 ? -64.865 -36.088 67.660 1.00 36.25 179 SER A N 1
ATOM 1422 C CA . SER A 1 179 ? -64.395 -37.393 67.190 1.00 36.25 179 SER A CA 1
ATOM 1423 C C . SER A 1 179 ? -65.107 -37.845 65.906 1.00 36.25 179 SER A C 1
ATOM 1425 O O . SER A 1 179 ? -66.332 -37.871 65.898 1.00 36.25 179 SER A O 1
ATOM 1427 N N . HIS A 1 180 ? -64.374 -38.293 64.878 1.00 40.34 180 HIS A N 1
ATOM 1428 C CA . HIS A 1 180 ? -64.363 -39.705 64.445 1.00 40.34 180 HIS A CA 1
ATOM 1429 C C . HIS A 1 180 ? -63.621 -39.949 63.114 1.00 40.34 180 HIS A C 1
ATOM 1431 O O . HIS A 1 180 ? -63.919 -39.343 62.097 1.00 40.34 180 HIS A O 1
ATOM 1437 N N . ARG A 1 181 ? -62.705 -40.930 63.175 1.00 37.44 181 ARG A N 1
ATOM 1438 C CA . ARG A 1 181 ? -62.450 -42.047 62.235 1.00 37.44 181 ARG A CA 1
ATOM 1439 C C . ARG A 1 181 ? -62.539 -41.801 60.720 1.00 37.44 181 ARG A C 1
ATOM 1441 O O . ARG A 1 181 ? -63.621 -41.605 60.187 1.00 37.44 181 ARG A O 1
ATOM 1448 N N . GLY A 1 182 ? -61.452 -42.161 60.030 1.00 37.28 182 GLY A N 1
ATOM 1449 C CA . GLY A 1 182 ? -61.565 -42.852 58.740 1.00 37.28 182 GLY A CA 1
ATOM 1450 C C . GLY A 1 182 ? -60.401 -42.661 57.769 1.00 37.28 182 GLY A C 1
ATOM 1451 O O . GLY A 1 182 ? -60.418 -41.723 56.993 1.00 37.28 182 GLY A O 1
ATOM 1452 N N . SER A 1 183 ? -59.451 -43.599 57.803 1.00 38.22 183 SER A N 1
ATOM 1453 C CA . SER A 1 183 ? -58.898 -44.309 56.630 1.00 38.22 183 SER A CA 1
ATOM 1454 C C . SER A 1 183 ? -58.258 -43.536 55.449 1.00 38.22 183 SER A C 1
ATOM 1456 O O . SER A 1 183 ? -58.915 -42.863 54.669 1.00 38.22 183 SER A O 1
ATOM 1458 N N . VAL A 1 184 ? -56.955 -43.783 55.279 1.00 45.84 184 VAL A N 1
ATOM 1459 C CA . VAL A 1 184 ? -56.042 -43.550 54.127 1.00 45.84 184 VAL A CA 1
ATOM 1460 C C . VAL A 1 184 ? -56.426 -44.370 52.859 1.00 45.84 184 VAL A C 1
ATOM 1462 O O . VAL A 1 184 ? -57.292 -45.234 52.997 1.00 45.84 184 VAL A O 1
ATOM 1465 N N . PRO A 1 185 ? -55.682 -44.361 51.714 1.00 53.28 185 PRO A N 1
ATOM 1466 C CA . PRO A 1 185 ? -54.975 -43.315 50.933 1.00 53.28 185 PRO A CA 1
ATOM 1467 C C . PRO A 1 185 ? -55.263 -43.379 49.391 1.00 53.28 185 PRO A C 1
ATOM 1469 O O . PRO A 1 185 ? -55.940 -44.276 48.907 1.00 53.28 185 PRO A O 1
ATOM 1472 N N . ALA A 1 186 ? -54.595 -42.490 48.633 1.00 42.41 186 ALA A N 1
ATOM 1473 C CA . ALA A 1 186 ? -54.035 -42.673 47.274 1.00 42.41 186 ALA A CA 1
ATOM 1474 C C . ALA A 1 186 ? -54.952 -42.796 46.034 1.00 42.41 186 ALA A C 1
ATOM 1476 O O . ALA A 1 186 ? -55.717 -43.740 45.895 1.00 42.41 186 ALA A O 1
ATOM 1477 N N . CYS 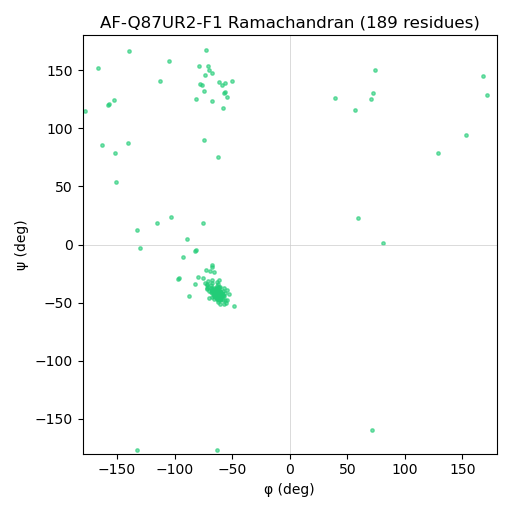A 1 187 ? -54.698 -41.929 45.041 1.00 38.06 187 CYS A N 1
ATOM 1478 C CA . CYS A 1 187 ? -54.524 -42.316 43.633 1.00 38.06 187 CYS A CA 1
ATOM 1479 C C . CYS A 1 187 ? -53.733 -41.240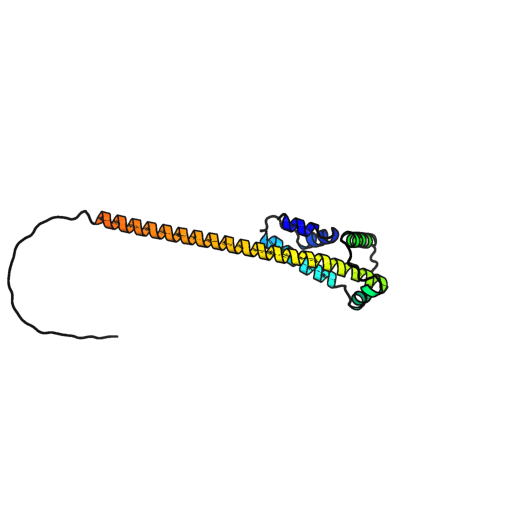 42.867 1.00 38.06 187 CYS A C 1
ATOM 1481 O O . CYS A 1 187 ? -54.120 -40.078 42.786 1.00 38.06 187 CYS A O 1
ATOM 1483 N N . THR A 1 188 ? -52.602 -41.675 42.326 1.00 46.22 188 THR A N 1
ATOM 1484 C CA . THR A 1 188 ? -51.808 -41.094 41.238 1.00 46.22 188 THR A CA 1
ATOM 1485 C C . THR A 1 188 ? -52.488 -41.297 39.881 1.00 46.22 188 THR A C 1
ATOM 1487 O O . THR A 1 188 ? -53.029 -42.376 39.661 1.00 46.22 188 THR A O 1
ATOM 1490 N N . ALA A 1 189 ? -52.357 -40.340 38.959 1.00 42.50 189 ALA A N 1
ATOM 1491 C CA . ALA A 1 189 ? -52.214 -40.528 37.499 1.00 42.50 189 ALA A CA 1
ATOM 1492 C C . ALA A 1 189 ? -52.033 -39.124 36.877 1.00 42.50 189 ALA A C 1
ATOM 1494 O O . ALA A 1 189 ? -52.848 -38.249 37.147 1.00 42.50 189 ALA A O 1
ATOM 1495 N N . SER A 1 190 ? -50.896 -38.756 36.274 1.00 42.16 190 SER A N 1
ATOM 1496 C CA . SER A 1 190 ? -50.279 -39.254 35.025 1.00 42.16 190 SER A CA 1
ATOM 1497 C C . SER A 1 190 ? -51.019 -38.799 33.768 1.00 42.16 190 SER A C 1
ATOM 1499 O O . SER A 1 190 ? -52.218 -39.038 33.653 1.00 42.16 190 SER A O 1
ATOM 1501 N N . GLY A 1 191 ? -50.261 -38.253 32.811 1.00 40.81 191 GLY A N 1
ATOM 1502 C CA . GLY A 1 191 ? -50.659 -38.092 31.412 1.00 40.81 191 GLY A CA 1
ATOM 1503 C C . GLY A 1 191 ? -50.255 -36.757 30.832 1.00 40.81 191 GLY A C 1
ATOM 1504 O O . GLY A 1 191 ? -51.173 -35.934 30.656 1.00 40.81 191 GLY A O 1
#

Radius of gyration: 39.82 Å; Cα contacts (8 Å, |Δi|>4): 97; chains: 1; bounding box: 90×58×100 Å